Protein AF-A0A373I6N2-F1 (afdb_monomer_lite)

Sequence (210 aa):
MKLIRKVMMLGVVCLSIALVGCQNKTEALTSSVTIKDKASFKPMNETIDYKEDYVYEYLGLKFSLSQNIKEAMNNKSLVMLDSQSALNEELRYAFLSFNKVSRKQQDAVVQNMNEYMKWEKNLERSGTIGMYKKGMSKKEITELTQCTYHKKIGISHDGQYSYYISYQNDTFKRELEQCHIEIIDRLEENDNGFVLKEKKDLENTEVFND

Radius of gyration: 23.92 Å; chains: 1; bounding box: 82×43×68 Å

pLDDT: mean 81.4, std 22.73, range [28.47, 98.62]

Foldseek 3Di:
DDDDDDDDDDDDDDDPPPPPDDDDDFDWDWLPPVFQPDQKDQLLVVFDADDQWDDLQQQQKIKGFFPVLSVCRVVPQKTKIKTWTDLPDDTFKIKIWIFGADPCSRPDMDRHPVRSVVSVVPTHTFKMKIKGFPPDDPVNVCVVRVADDWDWPAAAPVRGITIIIGGNDVVSVVRVVNMDMDRHHHDDQDPRSDRPDHPVRVVPDDDPDD

Structure (mmCIF, N/CA/C/O backbone):
data_AF-A0A373I6N2-F1
#
_entry.id   AF-A0A373I6N2-F1
#
loop_
_atom_site.group_PDB
_atom_site.id
_atom_site.type_symbol
_atom_site.label_atom_id
_atom_site.label_alt_id
_atom_site.label_comp_id
_atom_site.label_asym_id
_atom_site.label_entity_id
_atom_site.label_seq_id
_atom_site.pdbx_PDB_ins_code
_atom_site.Cartn_x
_atom_site.Cartn_y
_atom_site.Cartn_z
_atom_site.occupancy
_atom_site.B_iso_or_equiv
_atom_site.auth_seq_id
_atom_site.auth_comp_id
_atom_site.auth_asym_id
_atom_site.auth_atom_id
_atom_site.pdbx_PDB_model_num
ATOM 1 N N . MET A 1 1 ? 65.719 -23.266 50.078 1.00 38.44 1 MET A N 1
ATOM 2 C CA . MET A 1 1 ? 67.010 -22.544 50.001 1.00 38.44 1 MET A CA 1
ATOM 3 C C . MET A 1 1 ? 67.496 -22.598 48.556 1.00 38.44 1 MET A C 1
ATOM 5 O O . MET A 1 1 ? 67.588 -23.706 48.053 1.00 38.44 1 MET A O 1
ATOM 9 N N . LYS A 1 2 ? 67.809 -21.432 47.951 1.00 32.03 2 LYS A N 1
ATOM 10 C CA . LYS A 1 2 ? 68.382 -21.211 46.593 1.00 32.03 2 LYS A CA 1
ATOM 11 C C . LYS A 1 2 ? 67.421 -21.483 45.412 1.00 32.03 2 LYS A C 1
ATOM 13 O O . LYS A 1 2 ? 66.713 -22.471 45.430 1.00 32.03 2 LYS A O 1
ATOM 18 N N . LEU A 1 3 ? 67.349 -20.684 44.346 1.00 30.56 3 LEU A N 1
ATOM 19 C CA . LEU A 1 3 ? 67.916 -19.371 44.036 1.00 30.56 3 LEU A CA 1
ATOM 20 C C . LEU A 1 3 ? 67.100 -18.773 42.874 1.00 30.56 3 LEU A C 1
ATOM 22 O O . LEU A 1 3 ? 66.723 -19.468 41.936 1.00 30.56 3 LEU A O 1
ATOM 26 N N . ILE A 1 4 ? 66.882 -17.469 42.953 1.00 42.25 4 ILE A N 1
ATOM 27 C CA . ILE A 1 4 ? 66.322 -16.584 41.933 1.00 42.25 4 ILE A CA 1
ATOM 28 C C . ILE A 1 4 ? 67.150 -16.642 40.638 1.00 42.25 4 ILE A C 1
ATOM 30 O O . ILE A 1 4 ? 68.372 -16.509 40.694 1.00 42.25 4 ILE A O 1
ATOM 34 N N . ARG A 1 5 ? 66.488 -16.662 39.474 1.00 34.78 5 ARG A N 1
ATOM 35 C CA . ARG A 1 5 ? 66.970 -15.946 38.281 1.00 34.78 5 ARG A CA 1
ATOM 36 C C . ARG A 1 5 ? 65.817 -15.197 37.620 1.00 34.78 5 ARG A C 1
ATOM 38 O O . ARG A 1 5 ? 64.959 -15.780 36.971 1.00 34.78 5 ARG A O 1
ATOM 45 N N . LYS A 1 6 ? 65.830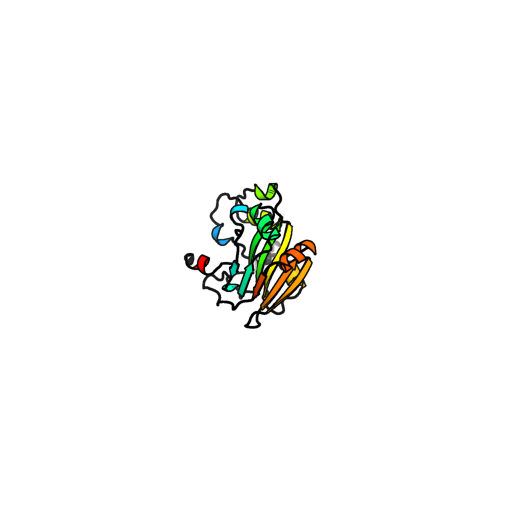 -13.878 37.823 1.00 34.31 6 LYS A N 1
ATOM 46 C CA . LYS A 1 6 ? 65.117 -12.890 37.013 1.00 34.31 6 LYS A CA 1
ATOM 47 C C . LYS A 1 6 ? 65.655 -12.956 35.582 1.00 34.31 6 LYS A C 1
ATOM 49 O O . LYS A 1 6 ? 66.866 -12.859 35.404 1.00 34.31 6 LYS A O 1
ATOM 54 N N . VAL A 1 7 ? 64.770 -12.994 34.593 1.00 37.38 7 VAL A N 1
ATOM 55 C CA . VAL A 1 7 ? 65.000 -12.300 33.323 1.00 37.38 7 VAL A CA 1
ATOM 56 C C . VAL A 1 7 ? 63.753 -11.478 33.043 1.00 37.38 7 VAL A C 1
ATOM 58 O O . VAL A 1 7 ? 62.651 -11.992 32.893 1.00 37.38 7 VAL A O 1
ATOM 61 N N . MET A 1 8 ? 63.966 -10.173 33.082 1.00 34.03 8 MET A N 1
ATOM 62 C CA . MET A 1 8 ? 63.055 -9.118 32.689 1.00 34.03 8 MET A CA 1
ATOM 63 C C . MET A 1 8 ? 63.240 -8.922 31.186 1.00 34.03 8 MET A C 1
ATOM 65 O O . MET A 1 8 ? 64.359 -8.657 30.762 1.00 34.03 8 MET A O 1
ATOM 69 N N . MET A 1 9 ? 62.171 -9.026 30.401 1.00 32.34 9 MET A N 1
ATOM 70 C CA . MET A 1 9 ? 62.067 -8.312 29.131 1.00 32.34 9 MET A CA 1
ATOM 71 C C . MET A 1 9 ? 60.623 -7.857 28.938 1.00 32.34 9 MET A C 1
ATOM 73 O O . MET A 1 9 ? 59.692 -8.659 28.918 1.00 32.34 9 MET A O 1
ATOM 77 N N . LEU A 1 10 ? 60.484 -6.533 28.878 1.00 33.50 10 LEU A N 1
ATOM 78 C CA . LEU A 1 10 ? 59.284 -5.785 28.528 1.00 33.50 10 LEU A CA 1
ATOM 79 C C . LEU A 1 10 ? 58.763 -6.206 27.150 1.00 33.50 10 LEU A C 1
ATOM 81 O O . LEU A 1 10 ? 59.555 -6.415 26.235 1.00 33.50 10 LEU A O 1
ATOM 85 N N . GLY A 1 11 ? 57.441 -6.193 26.969 1.00 28.47 11 GLY A N 1
ATOM 86 C CA . GLY A 1 11 ? 56.867 -6.337 25.634 1.00 28.47 11 GLY A CA 1
ATOM 87 C C . GLY A 1 11 ? 55.346 -6.295 25.564 1.00 28.47 11 GLY A C 1
ATOM 88 O O . GLY A 1 11 ? 54.737 -7.302 25.249 1.00 28.47 11 GLY A O 1
ATOM 89 N N . VAL A 1 12 ? 54.786 -5.104 25.788 1.00 38.47 12 VAL A N 1
ATOM 90 C CA . VAL A 1 12 ? 53.495 -4.614 25.260 1.00 38.47 12 VAL A CA 1
ATOM 91 C C . VAL A 1 12 ? 52.201 -5.207 25.844 1.00 38.47 12 VAL A C 1
ATOM 93 O O . VAL A 1 12 ? 51.788 -6.337 25.610 1.00 38.47 12 VAL A O 1
ATOM 96 N N . VAL A 1 13 ? 51.548 -4.316 26.589 1.00 30.73 13 VAL A N 1
ATOM 97 C CA . VAL A 1 13 ? 50.215 -4.380 27.185 1.00 30.73 13 VAL A CA 1
ATOM 98 C C . VAL A 1 13 ? 49.119 -4.443 26.118 1.00 30.73 13 VAL A C 1
ATOM 100 O O . VAL A 1 13 ? 49.187 -3.769 25.092 1.00 30.73 13 VAL A O 1
ATOM 103 N N . CYS A 1 14 ? 48.100 -5.243 26.432 1.00 35.78 14 CYS A N 1
ATOM 104 C CA . CYS A 1 14 ? 46.810 -5.392 25.774 1.00 35.78 14 CYS A CA 1
ATOM 105 C C . CYS A 1 14 ? 46.225 -4.112 25.163 1.00 35.78 14 CYS A C 1
ATOM 107 O O . CYS A 1 14 ? 46.082 -3.099 25.844 1.00 35.78 14 CYS A O 1
ATOM 109 N N . LEU A 1 15 ? 45.671 -4.254 23.959 1.00 31.39 15 LEU A N 1
ATOM 110 C CA . LEU A 1 15 ? 44.385 -3.642 23.638 1.00 31.39 15 LEU A CA 1
ATOM 111 C C . LEU A 1 15 ? 43.613 -4.571 22.692 1.00 31.39 15 LEU A C 1
ATOM 113 O O . LEU A 1 15 ? 43.538 -4.370 21.483 1.00 31.39 15 LEU A O 1
ATOM 117 N N . SER A 1 16 ? 43.061 -5.644 23.255 1.00 36.41 16 SER A N 1
ATOM 118 C CA . SER A 1 16 ? 41.993 -6.416 22.628 1.00 36.41 16 SER A CA 1
ATOM 119 C C . SER A 1 16 ? 40.743 -5.539 22.588 1.00 36.41 16 SER A C 1
ATOM 121 O O . SER A 1 16 ? 39.913 -5.561 23.493 1.00 36.41 16 SER A O 1
ATOM 123 N N . ILE A 1 17 ? 40.613 -4.735 21.534 1.00 41.69 17 ILE A N 1
ATOM 124 C CA . ILE A 1 17 ? 39.322 -4.167 21.167 1.00 41.69 17 ILE A CA 1
ATOM 125 C C . ILE A 1 17 ? 38.604 -5.274 20.402 1.00 41.69 17 ILE A C 1
ATOM 127 O O . ILE A 1 17 ? 38.800 -5.459 19.202 1.00 41.69 17 ILE A O 1
ATOM 131 N N . ALA A 1 18 ? 37.815 -6.061 21.131 1.00 36.25 18 ALA A N 1
ATOM 132 C CA . ALA A 1 18 ? 36.740 -6.817 20.520 1.00 36.25 18 ALA A CA 1
ATOM 133 C C . ALA A 1 18 ? 35.884 -5.805 19.749 1.00 36.25 18 ALA A C 1
ATOM 135 O O . ALA A 1 18 ? 35.317 -4.886 20.342 1.00 36.25 18 ALA A O 1
ATOM 136 N N . LEU A 1 19 ? 35.866 -5.925 18.421 1.00 35.31 19 LEU A N 1
ATOM 137 C CA . LEU A 1 19 ? 34.943 -5.181 17.580 1.00 35.31 19 LEU A CA 1
ATOM 138 C C . LEU A 1 19 ? 33.532 -5.549 18.033 1.00 35.31 19 LEU A C 1
ATOM 140 O O . LEU A 1 19 ? 33.053 -6.659 17.810 1.00 35.31 19 LEU A O 1
ATOM 144 N N . VAL A 1 20 ? 32.910 -4.601 18.726 1.00 39.22 20 VAL A N 1
ATOM 145 C CA . VAL A 1 20 ? 31.498 -4.601 19.074 1.00 39.22 20 VAL A CA 1
ATOM 146 C C . VAL A 1 20 ? 30.721 -4.649 17.762 1.00 39.22 20 VAL A C 1
ATOM 148 O O . VAL A 1 20 ? 30.615 -3.655 17.046 1.00 39.22 20 VAL A O 1
ATOM 151 N N . GLY A 1 21 ? 30.213 -5.833 17.430 1.00 35.72 21 GLY A N 1
ATOM 152 C CA . GLY A 1 21 ? 29.168 -5.999 16.434 1.00 35.72 21 GLY A CA 1
ATOM 153 C C . GLY A 1 21 ? 27.883 -5.366 16.960 1.00 35.72 21 GLY A C 1
ATOM 154 O O . GLY A 1 21 ? 27.162 -5.973 17.744 1.00 35.72 21 GLY A O 1
ATOM 155 N N . CYS A 1 22 ? 27.616 -4.136 16.534 1.00 29.77 22 CYS A N 1
ATOM 156 C CA . CYS A 1 22 ? 26.309 -3.484 16.590 1.00 29.77 22 CYS A CA 1
ATOM 157 C C . CYS A 1 22 ? 25.843 -3.285 15.139 1.00 29.77 22 CYS A C 1
ATOM 159 O O . CYS A 1 22 ? 26.649 -2.900 14.299 1.00 29.77 22 CYS A O 1
ATOM 161 N N . GLN A 1 23 ? 24.587 -3.454 14.739 1.00 32.41 23 GLN A N 1
ATOM 162 C CA . GLN A 1 23 ? 23.341 -3.790 15.420 1.00 32.41 23 GLN A CA 1
ATOM 163 C C . GLN A 1 23 ? 22.330 -4.126 14.309 1.00 32.41 23 GLN A C 1
ATOM 165 O O . GLN A 1 23 ? 22.370 -3.523 13.233 1.00 32.41 23 GLN A O 1
ATOM 170 N N . ASN A 1 24 ? 21.431 -5.065 14.600 1.00 39.22 24 ASN A N 1
ATOM 171 C CA . ASN A 1 24 ? 20.296 -5.468 13.774 1.00 39.22 24 ASN A CA 1
ATOM 172 C C . ASN A 1 24 ? 19.506 -4.250 13.275 1.00 39.22 24 ASN A C 1
ATOM 174 O O . ASN A 1 24 ? 18.960 -3.484 14.070 1.00 39.22 24 ASN A O 1
ATOM 178 N N . LYS A 1 25 ? 19.423 -4.088 11.954 1.00 31.78 25 LYS A N 1
ATOM 179 C CA . LYS A 1 25 ? 18.372 -3.284 11.334 1.00 31.78 25 LYS A CA 1
ATOM 180 C C . LYS A 1 25 ? 17.181 -4.204 11.138 1.00 31.78 25 LYS A C 1
ATOM 182 O O . LYS A 1 25 ? 17.345 -5.298 10.617 1.00 31.78 25 LYS A O 1
ATOM 187 N N . THR A 1 26 ? 16.015 -3.762 11.585 1.00 37.19 26 THR A N 1
ATOM 188 C CA . THR A 1 26 ? 14.726 -4.403 11.331 1.00 37.19 26 THR A CA 1
ATOM 189 C C . THR A 1 26 ? 14.549 -4.548 9.820 1.00 37.19 26 THR A C 1
ATOM 191 O O . THR A 1 26 ? 14.261 -3.570 9.130 1.00 37.19 26 THR A O 1
ATOM 194 N N . GLU A 1 27 ? 14.809 -5.741 9.293 1.00 38.50 27 GLU A N 1
ATOM 195 C CA . GLU A 1 27 ? 14.548 -6.066 7.897 1.00 38.50 27 GLU A CA 1
ATOM 196 C C . GLU A 1 27 ? 13.040 -6.275 7.764 1.00 38.50 27 GLU A C 1
ATOM 198 O O . GLU A 1 27 ? 12.469 -7.204 8.333 1.00 38.50 27 GLU A O 1
ATOM 203 N N . ALA A 1 28 ? 12.375 -5.348 7.075 1.00 38.81 28 ALA A N 1
ATOM 204 C CA . ALA A 1 28 ? 11.019 -5.577 6.608 1.00 38.81 28 ALA A CA 1
ATOM 205 C C . ALA A 1 28 ? 11.063 -6.767 5.643 1.00 38.81 28 ALA A C 1
ATOM 207 O O . ALA A 1 28 ? 11.809 -6.723 4.661 1.00 38.81 28 ALA A O 1
ATOM 208 N N . LEU A 1 29 ? 10.285 -7.817 5.909 1.00 44.25 29 LEU A N 1
ATOM 209 C CA . LEU A 1 29 ? 10.103 -8.878 4.927 1.00 44.25 29 LEU A CA 1
ATOM 210 C C . LEU A 1 29 ? 9.152 -8.346 3.855 1.00 44.25 29 LEU A C 1
ATOM 212 O O . LEU A 1 29 ? 7.946 -8.229 4.062 1.00 44.25 29 LEU A O 1
ATOM 216 N N . THR A 1 30 ? 9.719 -7.971 2.715 1.00 50.91 30 THR A N 1
ATOM 217 C CA . THR A 1 30 ? 8.988 -7.883 1.444 1.00 50.91 30 THR A CA 1
ATOM 218 C C . THR A 1 30 ? 8.816 -9.307 0.891 1.00 50.91 30 THR A C 1
ATOM 220 O O . THR A 1 30 ? 9.287 -10.249 1.536 1.00 50.91 30 THR A O 1
ATOM 223 N N . SER A 1 31 ? 8.196 -9.501 -0.279 1.00 48.44 31 SER A N 1
ATOM 224 C CA . SER A 1 31 ? 7.995 -10.764 -1.052 1.00 48.44 31 SER A CA 1
ATOM 225 C C . SER A 1 31 ? 9.212 -11.731 -1.233 1.00 48.44 31 SER A C 1
ATOM 227 O O . SER A 1 31 ? 9.191 -12.692 -2.000 1.00 48.44 31 SER A O 1
ATOM 229 N N . SER A 1 32 ? 10.294 -11.480 -0.510 1.00 49.34 32 SER A N 1
ATOM 230 C CA . SER A 1 32 ? 11.641 -12.035 -0.492 1.00 49.34 32 SER A CA 1
ATOM 231 C C . SER A 1 32 ? 11.807 -13.524 -0.165 1.00 49.34 32 SER A C 1
ATOM 233 O O . SER A 1 32 ? 12.887 -14.048 -0.431 1.00 49.34 32 SER A O 1
ATOM 235 N N . VAL A 1 33 ? 10.798 -14.247 0.334 1.00 49.78 33 VAL A N 1
ATOM 236 C CA . VAL A 1 33 ? 10.940 -15.704 0.560 1.00 49.78 33 VAL A CA 1
ATOM 237 C C . VAL A 1 33 ? 10.973 -16.481 -0.763 1.00 49.78 33 VAL A C 1
ATOM 239 O O . VAL A 1 33 ? 11.783 -17.388 -0.907 1.00 49.78 33 VAL A O 1
ATOM 242 N N . THR A 1 34 ? 10.211 -16.066 -1.778 1.00 51.72 34 THR A N 1
ATOM 243 C CA . THR A 1 34 ? 10.126 -16.779 -3.072 1.00 51.72 34 THR A CA 1
ATOM 244 C C . THR A 1 34 ? 11.268 -16.439 -4.044 1.00 51.72 34 THR A C 1
ATOM 246 O O . THR A 1 34 ? 11.421 -17.069 -5.088 1.00 51.72 34 THR A O 1
ATOM 249 N N . ILE A 1 35 ? 12.059 -15.405 -3.745 1.00 57.44 35 ILE A N 1
ATOM 250 C CA . ILE A 1 35 ? 13.039 -14.834 -4.683 1.00 57.44 35 ILE A CA 1
ATOM 251 C C . ILE A 1 35 ? 14.470 -15.339 -4.407 1.00 57.44 35 ILE A C 1
ATOM 253 O O . ILE A 1 35 ? 15.342 -15.209 -5.268 1.00 57.44 35 ILE A O 1
ATOM 257 N N . LYS A 1 36 ? 14.723 -15.957 -3.242 1.00 55.97 36 LYS A N 1
ATOM 258 C CA . LYS A 1 36 ? 16.073 -16.348 -2.782 1.00 55.97 36 LYS A CA 1
ATOM 259 C C . LYS A 1 36 ? 16.866 -17.223 -3.770 1.00 55.97 36 LYS A C 1
ATOM 261 O O . LYS A 1 36 ? 18.087 -17.104 -3.784 1.00 55.97 36 LYS A O 1
ATOM 266 N N . ASP A 1 37 ? 16.199 -17.973 -4.651 1.00 58.38 37 ASP A N 1
ATOM 267 C CA . ASP A 1 37 ? 16.846 -18.899 -5.598 1.00 58.38 37 ASP A CA 1
ATOM 268 C C . ASP A 1 37 ? 16.887 -18.413 -7.066 1.00 58.38 37 ASP A C 1
ATOM 270 O O . ASP A 1 37 ? 17.283 -19.157 -7.968 1.00 58.38 37 ASP A O 1
ATOM 274 N N . LYS A 1 38 ? 16.491 -17.164 -7.359 1.00 65.62 38 LYS A N 1
ATOM 275 C CA . LYS A 1 38 ? 16.495 -16.627 -8.736 1.00 65.62 38 LYS A CA 1
ATOM 276 C C . LYS A 1 38 ? 17.869 -16.045 -9.109 1.00 65.62 38 LYS A C 1
ATOM 278 O O . LYS A 1 38 ? 18.270 -15.016 -8.576 1.00 65.62 38 LYS A O 1
ATOM 283 N N . ALA A 1 39 ? 18.555 -16.652 -10.087 1.00 73.25 39 ALA A N 1
ATOM 284 C CA . ALA A 1 39 ? 19.870 -16.202 -10.578 1.00 73.25 39 ALA A CA 1
ATOM 285 C C . ALA A 1 39 ? 19.850 -14.802 -11.230 1.00 73.25 39 ALA A C 1
ATOM 287 O O . ALA A 1 39 ? 20.776 -14.018 -11.060 1.00 73.25 39 ALA A O 1
ATOM 288 N N . SER A 1 40 ? 18.794 -14.483 -11.983 1.00 88.19 40 SER A N 1
ATOM 289 C CA . SER A 1 40 ? 18.467 -13.119 -12.408 1.00 88.19 40 SER A CA 1
ATOM 290 C C . SER A 1 40 ? 16.980 -13.032 -12.741 1.00 88.19 40 SER A C 1
ATOM 292 O O . SER A 1 40 ? 16.400 -14.000 -13.238 1.00 88.19 40 SER A O 1
ATOM 294 N N . PHE A 1 41 ? 16.340 -11.904 -12.447 1.00 91.00 41 PHE A N 1
ATOM 295 C CA . PHE A 1 41 ? 14.901 -11.737 -12.660 1.00 91.00 41 PHE A CA 1
ATOM 296 C C . PHE A 1 41 ? 14.518 -10.269 -12.855 1.00 91.00 41 PHE A C 1
ATOM 298 O O . PHE A 1 41 ? 15.298 -9.356 -12.586 1.00 91.00 41 PHE A O 1
ATOM 305 N N . LYS A 1 42 ? 13.299 -10.038 -13.351 1.00 94.44 42 LYS A N 1
ATOM 306 C CA . LYS A 1 42 ? 12.723 -8.697 -13.489 1.00 94.44 42 LYS A CA 1
ATOM 307 C C . LYS A 1 42 ? 11.926 -8.362 -12.228 1.00 94.44 42 LYS A C 1
ATOM 309 O O . LYS A 1 42 ? 10.933 -9.044 -11.994 1.00 94.44 42 LYS A O 1
ATOM 314 N N . PRO A 1 43 ? 12.272 -7.308 -11.463 1.00 94.19 43 PRO A N 1
ATOM 315 C CA . PRO A 1 43 ? 11.506 -6.915 -10.276 1.00 94.19 43 PRO A CA 1
ATOM 316 C C . PRO A 1 43 ? 10.025 -6.658 -10.565 1.00 94.19 43 PRO A C 1
ATOM 318 O O . PRO A 1 43 ? 9.171 -6.988 -9.756 1.00 94.19 43 PRO A O 1
ATOM 321 N N . MET A 1 44 ? 9.715 -6.143 -11.758 1.00 94.44 44 MET A N 1
ATOM 322 C CA . MET A 1 44 ? 8.339 -5.927 -12.217 1.00 94.44 44 MET A CA 1
ATOM 323 C C . MET A 1 44 ? 7.485 -7.197 -12.285 1.00 94.44 44 MET A C 1
ATOM 325 O O . MET A 1 44 ? 6.268 -7.085 -12.327 1.00 94.44 44 MET A O 1
ATOM 329 N N . ASN A 1 45 ? 8.093 -8.384 -12.346 1.00 92.25 45 ASN A N 1
ATOM 330 C CA . ASN A 1 45 ? 7.356 -9.647 -12.319 1.00 92.25 45 ASN A CA 1
ATOM 331 C C . ASN A 1 45 ? 7.034 -10.103 -10.886 1.00 92.25 45 ASN A C 1
ATOM 333 O O . ASN A 1 45 ? 6.289 -11.058 -10.717 1.00 92.25 45 ASN A O 1
ATOM 337 N N . GLU A 1 46 ? 7.605 -9.446 -9.874 1.00 90.31 46 GLU A N 1
ATOM 338 C CA . GLU A 1 46 ? 7.385 -9.743 -8.454 1.00 90.31 46 GLU A CA 1
ATOM 339 C C . GLU A 1 46 ? 6.444 -8.719 -7.793 1.00 90.31 46 GLU A C 1
ATOM 341 O O . GLU A 1 46 ? 6.217 -8.768 -6.589 1.00 90.31 46 GLU A O 1
ATOM 346 N N . THR A 1 47 ? 5.916 -7.755 -8.557 1.00 93.69 47 THR A N 1
ATOM 347 C CA . THR A 1 47 ? 4.951 -6.772 -8.047 1.00 93.69 47 THR A CA 1
ATOM 348 C C . THR A 1 47 ? 3.569 -7.395 -7.921 1.00 93.69 47 THR A C 1
ATOM 350 O O . THR A 1 47 ? 3.221 -8.275 -8.705 1.00 93.69 47 THR A O 1
ATOM 353 N N . ILE A 1 48 ? 2.744 -6.891 -7.006 1.00 92.81 48 ILE A N 1
ATOM 354 C CA . ILE A 1 48 ? 1.376 -7.385 -6.852 1.00 92.81 48 ILE A CA 1
ATOM 355 C C . ILE A 1 48 ? 0.546 -6.983 -8.070 1.00 92.81 48 ILE A C 1
ATOM 357 O O . ILE A 1 48 ? 0.438 -5.797 -8.403 1.00 92.81 48 ILE A O 1
ATOM 361 N N . ASP A 1 49 ? -0.070 -7.981 -8.696 1.00 89.94 49 ASP A N 1
ATOM 362 C CA . ASP A 1 49 ? -0.945 -7.781 -9.839 1.00 89.94 49 ASP A CA 1
ATOM 363 C C . ASP A 1 49 ? -2.195 -6.973 -9.476 1.00 89.94 49 ASP A C 1
ATOM 365 O O . ASP A 1 49 ? -2.722 -6.994 -8.354 1.00 89.94 49 ASP A O 1
ATOM 369 N N . TYR A 1 50 ? -2.694 -6.257 -10.476 1.00 87.19 50 TYR A N 1
ATOM 370 C CA . TYR A 1 50 ? -3.988 -5.605 -10.395 1.00 87.19 50 TYR A CA 1
ATOM 371 C C . TYR A 1 50 ? -5.115 -6.647 -10.251 1.00 87.19 50 TYR A C 1
ATOM 373 O O . TYR A 1 50 ? -5.170 -7.631 -10.989 1.00 87.19 50 TYR A O 1
ATOM 381 N N . LYS A 1 51 ? -6.031 -6.398 -9.311 1.00 89.19 51 LYS A N 1
ATOM 382 C CA . LYS A 1 51 ? -7.282 -7.135 -9.098 1.00 89.19 51 LYS A CA 1
ATOM 383 C C . LYS A 1 51 ? -8.427 -6.135 -8.935 1.00 89.19 51 LYS A C 1
ATOM 385 O O . LYS A 1 51 ? -8.206 -4.995 -8.520 1.00 89.19 51 LYS A O 1
ATOM 390 N N . GLU A 1 52 ? -9.652 -6.558 -9.244 1.00 90.94 52 GLU A N 1
ATOM 391 C CA . GLU A 1 52 ? -10.827 -5.708 -9.009 1.00 90.94 52 GLU A CA 1
ATOM 392 C C . GLU A 1 52 ? -11.021 -5.412 -7.525 1.00 90.94 52 GLU A C 1
ATOM 394 O O . GLU A 1 52 ? -11.174 -4.250 -7.138 1.00 90.94 52 GLU A O 1
ATOM 399 N N . ASP A 1 53 ? -10.918 -6.472 -6.728 1.00 94.50 53 ASP A N 1
ATOM 400 C CA . ASP A 1 53 ? -11.009 -6.463 -5.281 1.00 94.50 53 ASP A CA 1
ATOM 401 C C . ASP A 1 53 ? -9.814 -7.204 -4.688 1.00 94.50 53 ASP A C 1
ATOM 403 O O . ASP A 1 53 ? -9.361 -8.226 -5.211 1.00 94.50 53 ASP A O 1
ATOM 407 N N . TYR A 1 54 ? -9.350 -6.698 -3.555 1.00 95.12 54 TYR A N 1
ATOM 408 C CA . TYR A 1 54 ? -8.348 -7.324 -2.714 1.00 95.12 54 TYR A CA 1
ATOM 409 C C . TYR A 1 54 ? -8.979 -7.693 -1.382 1.00 95.12 54 TYR A C 1
ATOM 411 O O . TYR A 1 54 ? -9.658 -6.867 -0.765 1.00 95.12 54 TYR A O 1
ATOM 419 N N . VAL A 1 55 ? -8.725 -8.915 -0.923 1.00 95.12 55 VAL A N 1
ATOM 420 C CA . VAL A 1 55 ? -9.192 -9.403 0.375 1.00 95.12 55 VAL A CA 1
ATOM 421 C C . VAL A 1 55 ? -7.997 -9.970 1.128 1.00 95.12 55 VAL A C 1
ATOM 423 O O . VAL A 1 55 ? -7.510 -11.042 0.805 1.00 95.12 55 VAL A O 1
ATOM 426 N N . TYR A 1 56 ? -7.515 -9.231 2.121 1.00 93.69 56 TYR A N 1
ATOM 427 C CA . TYR A 1 56 ? -6.426 -9.653 2.994 1.00 93.69 56 TYR A CA 1
ATOM 428 C C . TYR A 1 56 ? -6.999 -9.932 4.379 1.00 93.69 56 TYR A C 1
ATOM 430 O O . TYR A 1 56 ? -6.990 -9.070 5.261 1.00 93.69 56 TYR A O 1
ATOM 438 N N . GLU A 1 57 ? -7.535 -11.134 4.572 1.00 92.50 57 GLU A N 1
ATOM 439 C CA . GLU A 1 57 ? -8.226 -11.513 5.805 1.00 92.50 57 GLU A CA 1
ATOM 440 C C . GLU A 1 57 ? -7.287 -11.500 7.016 1.00 92.50 57 GLU A C 1
ATOM 442 O O . GLU A 1 57 ? -7.667 -11.055 8.093 1.00 92.50 57 GLU A O 1
ATOM 447 N N . TYR A 1 58 ? -6.029 -11.900 6.834 1.00 90.94 58 TYR A N 1
ATOM 448 C CA . TYR A 1 58 ? -5.000 -11.829 7.877 1.00 90.94 58 TYR A CA 1
ATOM 449 C C . TYR A 1 58 ? -4.535 -10.397 8.176 1.00 90.94 58 TYR A C 1
ATOM 451 O O . TYR A 1 58 ? -4.010 -10.136 9.252 1.00 90.94 58 TYR A O 1
ATOM 459 N N . LEU A 1 59 ? -4.743 -9.448 7.257 1.00 92.81 59 LEU A N 1
ATOM 460 C CA . LEU A 1 59 ? -4.520 -8.018 7.499 1.00 92.81 59 LEU A CA 1
ATOM 461 C C . LEU A 1 59 ? -5.753 -7.338 8.107 1.00 92.81 59 LEU A C 1
ATOM 463 O O . LEU A 1 59 ? -5.623 -6.275 8.703 1.00 92.81 59 LEU A O 1
ATOM 467 N N . GLY A 1 60 ? -6.943 -7.917 7.934 1.00 94.94 60 GLY A N 1
ATOM 468 C CA . GLY A 1 60 ? -8.210 -7.288 8.301 1.00 94.94 60 GLY A CA 1
ATOM 469 C C . GLY A 1 60 ? -8.628 -6.174 7.335 1.00 94.94 60 GLY A C 1
ATOM 470 O O . GLY A 1 60 ? -9.262 -5.204 7.752 1.00 94.94 60 GLY A O 1
ATOM 471 N N . LEU A 1 61 ? -8.265 -6.277 6.050 1.00 96.25 61 LEU A N 1
ATOM 472 C CA . LEU A 1 61 ? -8.650 -5.305 5.022 1.00 96.25 61 LEU A CA 1
ATOM 473 C C . LEU A 1 61 ? -9.285 -5.965 3.800 1.00 96.25 61 LEU A C 1
ATOM 475 O O . LEU A 1 61 ? -8.766 -6.936 3.252 1.00 96.25 61 LEU A O 1
ATOM 479 N N . LYS A 1 62 ? -10.349 -5.336 3.306 1.00 97.06 62 LYS A N 1
ATOM 480 C CA . LYS A 1 62 ? -10.904 -5.549 1.972 1.00 97.06 62 LYS A CA 1
ATOM 481 C C . LYS A 1 62 ? -10.944 -4.216 1.244 1.00 97.06 62 LYS A C 1
ATOM 483 O O . LYS A 1 62 ? -11.383 -3.221 1.816 1.00 97.06 62 LYS A O 1
ATOM 488 N N . PHE A 1 63 ? -10.492 -4.161 -0.004 1.00 97.06 63 PHE A N 1
ATOM 489 C CA . PHE A 1 63 ? -10.577 -2.913 -0.757 1.00 97.06 63 PHE A CA 1
ATOM 490 C C . PHE A 1 63 ? -10.622 -3.086 -2.273 1.00 97.06 63 PHE A C 1
ATOM 492 O O . PHE A 1 63 ? -10.079 -4.041 -2.821 1.00 97.06 63 PHE A O 1
ATOM 499 N N . SER A 1 64 ? -11.204 -2.091 -2.942 1.00 97.12 64 SER A N 1
ATOM 500 C CA . SER A 1 64 ? -11.122 -1.893 -4.389 1.00 97.12 64 SER A CA 1
ATOM 501 C C . SER A 1 64 ? -10.424 -0.566 -4.688 1.00 97.12 64 SER A C 1
ATOM 503 O O . SER A 1 64 ? -10.687 0.453 -4.042 1.00 97.12 64 SER A O 1
ATOM 505 N N . LEU A 1 65 ? -9.542 -0.556 -5.683 1.00 97.62 65 LEU A N 1
ATOM 506 C CA . LEU A 1 65 ? -8.763 0.634 -6.043 1.00 97.62 65 LEU A CA 1
ATOM 507 C C . LEU A 1 65 ? -9.586 1.649 -6.855 1.00 97.62 65 LEU A C 1
ATOM 509 O O . LEU A 1 65 ? -10.555 1.276 -7.520 1.00 97.62 65 LEU A O 1
ATOM 513 N N . SER A 1 66 ? -9.187 2.927 -6.842 1.00 96.19 66 SER A N 1
ATOM 514 C CA . SER A 1 66 ? -9.743 3.924 -7.769 1.00 96.19 66 SER A CA 1
ATOM 515 C C . SER A 1 66 ? -9.401 3.561 -9.216 1.00 96.19 66 SER A C 1
ATOM 517 O O . SER A 1 66 ? -8.363 2.950 -9.484 1.00 96.19 66 SER A O 1
ATOM 519 N N . GLN A 1 67 ? -10.242 3.972 -10.167 1.00 95.88 67 GLN A N 1
ATOM 520 C CA . GLN A 1 67 ? -10.025 3.684 -11.588 1.00 95.88 67 GLN A CA 1
ATOM 521 C C . GLN A 1 67 ? -8.649 4.167 -12.081 1.00 95.88 67 GLN A C 1
ATOM 523 O O . GLN A 1 67 ? -7.953 3.433 -12.779 1.00 95.88 67 GLN A O 1
ATOM 528 N N . ASN A 1 68 ? -8.201 5.348 -11.647 1.00 96.25 68 ASN A N 1
ATOM 529 C CA . ASN A 1 68 ? -6.899 5.887 -12.048 1.00 96.25 68 ASN A CA 1
ATOM 530 C C . ASN A 1 68 ? -5.732 5.049 -11.505 1.00 96.25 68 ASN A C 1
ATOM 532 O O . ASN A 1 68 ? -4.741 4.851 -12.208 1.00 96.25 68 ASN A O 1
ATOM 536 N N . ILE A 1 69 ? -5.827 4.538 -10.269 1.00 97.25 69 ILE A N 1
ATOM 537 C CA . ILE A 1 69 ? -4.805 3.633 -9.720 1.00 97.25 69 ILE A CA 1
ATOM 538 C C . ILE A 1 69 ? -4.789 2.328 -10.521 1.00 97.25 69 ILE A C 1
ATOM 540 O O . ILE A 1 69 ? -3.710 1.865 -10.892 1.00 97.25 69 ILE A O 1
ATOM 544 N N . LYS A 1 70 ? -5.963 1.763 -10.835 1.00 95.69 70 LYS A N 1
ATOM 545 C CA . LYS A 1 70 ? -6.084 0.541 -11.647 1.00 95.69 70 LYS A CA 1
ATOM 546 C C . LYS A 1 70 ? -5.415 0.714 -13.013 1.00 95.69 70 LYS A C 1
ATOM 548 O O . LYS A 1 70 ? -4.588 -0.104 -13.410 1.00 95.69 70 LYS A O 1
ATOM 553 N N . GLU A 1 71 ? -5.698 1.817 -13.700 1.00 95.56 71 GLU A N 1
ATOM 554 C CA . GLU A 1 71 ? -5.093 2.142 -14.996 1.00 95.56 71 GLU A CA 1
ATOM 555 C C . GLU A 1 71 ? -3.575 2.339 -14.901 1.00 95.56 71 GLU A C 1
ATOM 557 O O . GLU A 1 71 ? -2.834 1.849 -15.758 1.00 95.56 71 GLU A O 1
ATOM 562 N N . ALA A 1 72 ? -3.098 3.003 -13.844 1.00 96.44 72 ALA A N 1
ATOM 563 C CA . ALA A 1 72 ? -1.674 3.210 -13.597 1.00 96.44 72 ALA A CA 1
ATOM 564 C C . ALA A 1 72 ? -0.921 1.908 -13.260 1.00 96.44 72 ALA A C 1
ATOM 566 O O . ALA A 1 72 ? 0.257 1.768 -13.590 1.00 96.44 72 ALA A O 1
ATOM 567 N N . MET A 1 73 ? -1.586 0.939 -12.629 1.00 96.62 73 MET A N 1
ATOM 568 C CA . MET A 1 73 ? -1.026 -0.397 -12.417 1.00 96.62 73 MET A CA 1
ATOM 569 C C . MET A 1 73 ? -1.007 -1.207 -13.711 1.00 96.62 73 MET A C 1
ATOM 571 O O . MET A 1 73 ? 0.025 -1.773 -14.071 1.00 96.62 73 MET A O 1
ATOM 575 N N . ASN A 1 74 ? -2.104 -1.191 -14.472 1.00 94.00 74 ASN A N 1
ATOM 576 C CA . ASN A 1 74 ? -2.201 -1.895 -15.750 1.00 94.00 74 ASN A CA 1
ATOM 577 C C . ASN A 1 74 ? -1.165 -1.396 -16.776 1.00 94.00 74 ASN A C 1
ATOM 579 O O . ASN A 1 74 ? -0.550 -2.186 -17.491 1.00 94.00 74 ASN A O 1
ATOM 583 N N . ASN A 1 75 ? -0.908 -0.085 -16.817 1.00 93.75 75 ASN A N 1
ATOM 584 C CA . ASN A 1 75 ? 0.122 0.503 -17.678 1.00 93.75 75 ASN A CA 1
ATOM 585 C C . ASN A 1 75 ? 1.548 0.439 -17.081 1.00 93.75 75 ASN A C 1
ATOM 587 O O . ASN A 1 75 ? 2.486 0.963 -17.686 1.00 93.75 75 ASN A O 1
ATOM 591 N N . LYS A 1 76 ? 1.715 -0.189 -15.907 1.00 94.12 76 LYS A N 1
ATOM 592 C CA . LYS A 1 76 ? 2.984 -0.378 -15.182 1.00 94.12 76 LYS A CA 1
ATOM 593 C C . LYS A 1 76 ? 3.712 0.915 -14.788 1.00 94.12 76 LYS A C 1
ATOM 595 O O . LYS A 1 76 ? 4.896 0.877 -14.451 1.00 94.12 76 LYS A O 1
ATOM 600 N N . SER A 1 77 ? 3.040 2.069 -14.817 1.00 95.88 77 SER A N 1
ATOM 601 C CA . SER A 1 77 ? 3.596 3.343 -14.327 1.00 95.88 77 SER A CA 1
ATOM 602 C C . SER A 1 77 ? 3.531 3.474 -12.805 1.00 95.88 77 SER A C 1
ATOM 604 O O . SER A 1 77 ? 4.280 4.262 -12.223 1.00 95.88 77 SER A O 1
ATOM 606 N N . LEU A 1 78 ? 2.678 2.676 -12.164 1.00 97.81 78 LEU A N 1
ATOM 607 C CA . LEU A 1 78 ? 2.543 2.524 -10.723 1.00 97.81 78 LEU A CA 1
ATOM 608 C C . LEU A 1 78 ? 2.582 1.030 -10.386 1.00 97.81 78 LEU A C 1
ATOM 610 O O . LEU A 1 78 ? 1.976 0.228 -11.084 1.00 97.81 78 LEU A O 1
ATOM 614 N N . VAL A 1 79 ? 3.274 0.645 -9.319 1.00 97.75 79 VAL A N 1
ATOM 615 C CA . VAL A 1 79 ? 3.298 -0.741 -8.830 1.00 97.75 79 VAL A CA 1
ATOM 616 C C . VAL A 1 79 ? 2.876 -0.808 -7.379 1.00 97.75 79 VAL A C 1
ATOM 618 O O . VAL A 1 79 ? 3.144 0.121 -6.606 1.00 97.75 79 VAL A O 1
ATOM 621 N N . MET A 1 80 ? 2.247 -1.926 -7.021 1.00 97.56 80 MET A N 1
ATOM 622 C CA . MET A 1 80 ? 1.914 -2.247 -5.644 1.00 97.56 80 MET A CA 1
ATOM 623 C C . MET A 1 80 ? 2.900 -3.279 -5.085 1.00 97.56 80 MET A C 1
ATOM 625 O O . MET A 1 80 ? 3.172 -4.289 -5.731 1.00 97.56 80 MET A O 1
ATOM 629 N N . LEU A 1 81 ? 3.452 -3.001 -3.904 1.00 95.94 81 LEU A N 1
ATOM 630 C CA . LEU A 1 81 ? 4.399 -3.870 -3.193 1.00 95.94 81 LEU A CA 1
ATOM 631 C C . LEU A 1 81 ? 3.956 -4.072 -1.744 1.00 95.94 81 LEU A C 1
ATOM 633 O O . LEU A 1 81 ? 3.389 -3.150 -1.148 1.00 95.94 81 LEU A O 1
ATOM 637 N N . ASP A 1 82 ? 4.259 -5.237 -1.181 1.00 93.38 82 ASP A N 1
ATOM 638 C CA . ASP A 1 82 ? 4.002 -5.586 0.213 1.00 93.38 82 ASP A CA 1
ATOM 639 C C . ASP A 1 82 ? 5.185 -5.258 1.136 1.00 93.38 82 ASP A C 1
ATOM 641 O O . ASP A 1 82 ? 6.348 -5.247 0.739 1.00 93.38 82 ASP A O 1
ATOM 645 N N . SER A 1 83 ? 4.884 -4.954 2.396 1.00 92.25 83 SER A N 1
ATOM 646 C CA . SER A 1 83 ? 5.888 -4.808 3.445 1.00 92.25 83 SER A CA 1
ATOM 647 C C . SER A 1 83 ? 5.266 -5.080 4.807 1.00 92.25 83 SER A C 1
ATOM 649 O O . SER A 1 83 ? 4.264 -4.459 5.173 1.00 92.25 83 SER A O 1
ATOM 651 N N . GLN A 1 84 ? 5.870 -5.986 5.570 1.00 91.62 84 GLN A N 1
ATOM 652 C CA . GLN A 1 84 ? 5.445 -6.316 6.929 1.00 91.62 84 GLN A CA 1
ATOM 653 C C . GLN A 1 84 ? 6.633 -6.449 7.887 1.00 91.62 84 GLN A C 1
ATOM 655 O O . GLN A 1 84 ? 7.789 -6.571 7.467 1.00 91.62 84 GLN A O 1
ATOM 660 N N . SER A 1 85 ? 6.346 -6.402 9.190 1.00 87.88 85 SER A N 1
ATOM 661 C CA . SER A 1 85 ? 7.333 -6.731 10.222 1.00 87.88 85 SER A CA 1
ATOM 662 C C . SER A 1 85 ? 7.801 -8.188 10.117 1.00 87.88 85 SER A C 1
ATOM 664 O O . SER A 1 85 ? 7.183 -9.003 9.431 1.00 87.88 85 SER A O 1
ATOM 666 N N . ALA A 1 86 ? 8.907 -8.501 10.795 1.00 77.12 86 ALA A N 1
ATOM 667 C CA . ALA A 1 86 ? 9.496 -9.835 10.791 1.00 77.12 86 ALA A CA 1
ATOM 668 C C . ALA A 1 86 ? 8.484 -10.916 11.219 1.00 77.12 86 ALA A C 1
ATOM 670 O O . ALA A 1 86 ? 7.707 -10.700 12.144 1.00 77.12 86 ALA A O 1
ATOM 671 N N . LEU A 1 87 ? 8.515 -12.069 10.540 1.00 73.38 87 LEU A N 1
ATOM 672 C CA . LEU A 1 87 ? 7.541 -13.162 10.710 1.00 73.38 87 LEU A CA 1
ATOM 673 C C . LEU A 1 87 ? 7.630 -13.869 12.068 1.00 73.38 87 LEU A C 1
ATOM 675 O O . LEU A 1 87 ? 6.671 -14.486 12.506 1.00 73.38 87 LEU A O 1
ATOM 679 N N . ASN A 1 88 ? 8.792 -13.816 12.714 1.00 71.00 88 ASN A N 1
ATOM 680 C CA . ASN A 1 88 ? 9.062 -14.476 13.991 1.00 71.00 88 ASN A CA 1
ATOM 681 C C . ASN A 1 88 ? 8.842 -13.558 15.206 1.00 71.00 88 ASN A C 1
ATOM 683 O O . ASN A 1 88 ? 9.206 -13.917 16.326 1.00 71.00 88 ASN A O 1
ATOM 687 N N . GLU A 1 89 ? 8.288 -12.367 14.987 1.00 76.19 89 GLU A N 1
ATOM 688 C CA . GLU A 1 89 ? 7.937 -11.404 16.023 1.00 76.19 89 GLU A CA 1
ATOM 689 C C . GLU A 1 89 ? 6.431 -11.137 15.990 1.00 76.19 89 GLU A C 1
ATOM 691 O O . GLU A 1 89 ? 5.768 -11.350 14.979 1.00 76.19 89 GLU A O 1
ATOM 696 N N . GLU A 1 90 ? 5.887 -10.621 17.094 1.00 83.81 90 GLU A N 1
ATOM 697 C CA . GLU A 1 90 ? 4.511 -10.122 17.115 1.00 83.81 90 GLU A CA 1
ATOM 698 C C . GLU A 1 90 ? 4.315 -9.088 15.996 1.00 83.81 90 GLU A C 1
ATOM 700 O O . GLU A 1 90 ? 5.085 -8.125 15.902 1.00 83.81 90 GLU A O 1
ATOM 705 N N . LEU A 1 91 ? 3.279 -9.253 15.173 1.00 89.31 91 LEU A N 1
ATOM 706 C CA . LEU A 1 91 ? 3.000 -8.363 14.054 1.00 89.31 91 LEU A CA 1
ATOM 707 C C . LEU A 1 91 ? 2.907 -6.900 14.509 1.00 89.31 91 LEU A C 1
ATOM 709 O O . LEU A 1 91 ? 2.057 -6.491 15.300 1.00 89.31 91 LEU A O 1
ATOM 713 N N . ARG A 1 92 ? 3.804 -6.061 13.987 1.00 93.69 92 ARG A N 1
ATOM 714 C CA . ARG A 1 92 ? 3.861 -4.631 14.329 1.00 93.69 92 ARG A CA 1
ATOM 715 C C . ARG A 1 92 ? 3.247 -3.755 13.260 1.00 93.69 92 ARG A C 1
ATOM 717 O O . ARG A 1 92 ? 2.684 -2.707 13.581 1.00 93.69 92 ARG A O 1
ATOM 724 N N . TYR A 1 93 ? 3.406 -4.137 12.003 1.00 95.56 93 TYR A N 1
ATOM 725 C CA . TYR A 1 93 ? 2.846 -3.428 10.867 1.00 95.56 93 TYR A CA 1
ATOM 726 C C . TYR A 1 93 ? 2.772 -4.350 9.659 1.00 95.56 93 TYR A C 1
ATOM 728 O O . TYR A 1 93 ? 3.573 -5.271 9.509 1.00 95.56 93 TYR A O 1
ATOM 736 N N . ALA A 1 94 ? 1.843 -4.030 8.773 1.00 96.06 94 ALA A N 1
ATOM 737 C CA . ALA A 1 94 ? 1.770 -4.581 7.436 1.00 96.06 94 ALA A CA 1
ATOM 738 C C . ALA A 1 94 ? 1.074 -3.564 6.537 1.00 96.06 94 ALA A C 1
ATOM 740 O O . ALA A 1 94 ? 0.030 -3.010 6.896 1.00 96.06 94 ALA A O 1
ATOM 741 N N . PHE A 1 95 ? 1.662 -3.263 5.386 1.00 97.25 95 PHE A N 1
ATOM 742 C CA . PHE A 1 95 ? 1.089 -2.309 4.451 1.00 97.25 95 PHE A CA 1
ATOM 743 C C . PHE A 1 95 ? 1.385 -2.676 3.005 1.00 97.25 95 PHE A C 1
ATOM 745 O O . PHE A 1 95 ? 2.403 -3.280 2.672 1.00 97.25 95 PHE A O 1
ATOM 752 N N . LEU A 1 96 ? 0.491 -2.217 2.140 1.00 97.69 96 LEU A N 1
ATOM 753 C CA . LEU A 1 96 ? 0.676 -2.186 0.703 1.00 97.69 96 LEU A CA 1
ATOM 754 C C . LEU A 1 96 ? 1.116 -0.790 0.308 1.00 97.69 96 LEU A C 1
ATOM 756 O O . LEU A 1 96 ? 0.589 0.213 0.802 1.00 97.69 96 LEU A O 1
ATOM 760 N N . SER A 1 97 ? 2.095 -0.719 -0.577 1.00 97.88 97 SER A N 1
ATOM 761 C CA . SER A 1 97 ? 2.666 0.532 -1.036 1.00 97.88 97 SER A CA 1
ATOM 762 C C . SER A 1 97 ? 2.480 0.736 -2.520 1.00 97.88 97 SER A C 1
ATOM 764 O O . SER A 1 97 ? 2.687 -0.183 -3.300 1.00 97.88 97 SER A O 1
ATOM 766 N N . PHE A 1 98 ? 2.149 1.964 -2.899 1.00 98.44 98 PHE A N 1
ATOM 767 C CA . PHE A 1 98 ? 1.990 2.387 -4.281 1.00 98.44 98 PHE A CA 1
ATOM 768 C C . PHE A 1 98 ? 3.194 3.225 -4.677 1.00 98.44 98 PHE A C 1
ATOM 770 O O . PHE A 1 98 ? 3.464 4.267 -4.067 1.00 98.44 98 PHE A O 1
ATOM 777 N N . ASN A 1 99 ? 3.924 2.774 -5.688 1.00 98.38 99 ASN A N 1
ATOM 778 C CA . ASN A 1 99 ? 5.209 3.344 -6.060 1.00 98.38 99 ASN A CA 1
ATOM 779 C C . ASN A 1 99 ? 5.233 3.639 -7.557 1.00 98.38 99 ASN A C 1
ATOM 781 O O . ASN A 1 99 ? 4.894 2.767 -8.355 1.00 98.38 99 ASN A O 1
ATOM 785 N N . LYS A 1 100 ? 5.628 4.850 -7.960 1.00 97.88 100 LYS A N 1
ATOM 786 C CA . LYS A 1 100 ? 5.807 5.146 -9.384 1.00 97.88 100 LYS A CA 1
ATOM 787 C C . LYS A 1 100 ? 7.063 4.469 -9.896 1.00 97.88 100 LYS A C 1
ATOM 789 O O . LYS A 1 100 ? 8.075 4.390 -9.194 1.00 97.88 100 LYS A O 1
ATOM 794 N N . VAL A 1 101 ? 6.999 4.055 -11.153 1.00 96.38 101 VAL A N 1
ATOM 795 C CA . VAL A 1 101 ? 8.081 3.342 -11.820 1.00 96.38 101 VAL A CA 1
ATOM 796 C C . VAL A 1 101 ? 8.452 4.066 -13.106 1.00 96.38 101 VAL A C 1
ATOM 798 O O . VAL A 1 101 ? 7.623 4.273 -13.992 1.00 96.38 101 VAL A O 1
ATOM 801 N N . SER A 1 102 ? 9.720 4.452 -13.228 1.00 96.19 102 SER A N 1
ATOM 802 C CA . SER A 1 102 ? 10.266 4.979 -14.483 1.00 96.19 102 SER A CA 1
ATOM 803 C C . SER A 1 102 ? 10.434 3.869 -15.527 1.00 96.19 102 SER A C 1
ATOM 805 O O . SER A 1 102 ? 10.610 2.706 -15.174 1.00 96.19 102 SER A O 1
ATOM 807 N N . ARG A 1 103 ? 10.500 4.215 -16.822 1.00 94.19 103 ARG A N 1
ATOM 808 C CA . ARG A 1 103 ? 10.770 3.224 -17.890 1.00 94.19 103 ARG A CA 1
ATOM 809 C C . ARG A 1 103 ? 12.034 2.396 -17.626 1.00 94.19 103 ARG A C 1
ATOM 811 O O . ARG A 1 103 ? 12.011 1.181 -17.746 1.00 94.19 103 ARG A O 1
ATOM 818 N N . LYS A 1 104 ? 13.112 3.041 -17.160 1.00 95.12 104 LYS A N 1
ATOM 819 C CA . LYS A 1 104 ? 14.357 2.348 -16.789 1.00 95.12 104 LYS A CA 1
ATOM 820 C C . LYS A 1 104 ? 14.136 1.310 -15.682 1.00 95.12 104 LYS A C 1
ATOM 822 O O . LYS A 1 104 ? 14.759 0.256 -15.706 1.00 95.12 104 LYS A O 1
ATOM 827 N N . GLN A 1 105 ? 13.293 1.619 -14.699 1.00 96.62 105 GLN A N 1
ATOM 828 C CA . GLN A 1 105 ? 12.965 0.688 -13.619 1.00 96.62 105 GLN A CA 1
ATOM 829 C C . GLN A 1 105 ? 12.037 -0.436 -14.091 1.00 96.62 105 GLN A C 1
ATOM 831 O O . GLN A 1 105 ? 12.178 -1.546 -13.586 1.00 96.62 105 GLN A O 1
ATOM 836 N N . GLN A 1 106 ? 11.153 -0.183 -15.063 1.00 95.12 106 GLN A N 1
ATOM 837 C CA . GLN A 1 106 ? 10.294 -1.216 -15.653 1.00 95.12 106 GLN A CA 1
ATOM 838 C C . GLN A 1 106 ? 11.107 -2.287 -16.398 1.00 95.12 106 GLN A C 1
ATOM 840 O O . GLN A 1 106 ? 10.816 -3.477 -16.290 1.00 95.12 106 GLN A O 1
ATOM 845 N N . ASP A 1 107 ? 12.158 -1.871 -17.107 1.00 95.38 107 ASP A N 1
ATOM 846 C CA . ASP A 1 107 ? 13.021 -2.763 -17.893 1.00 95.38 107 ASP A CA 1
ATOM 847 C C . ASP A 1 107 ? 14.182 -3.375 -17.087 1.00 95.38 107 ASP A C 1
ATOM 849 O O . ASP A 1 107 ? 15.014 -4.098 -17.640 1.00 95.38 107 ASP A O 1
ATOM 853 N N . ALA A 1 108 ? 14.265 -3.092 -15.783 1.00 96.06 108 ALA A N 1
ATOM 854 C CA . ALA A 1 108 ? 15.360 -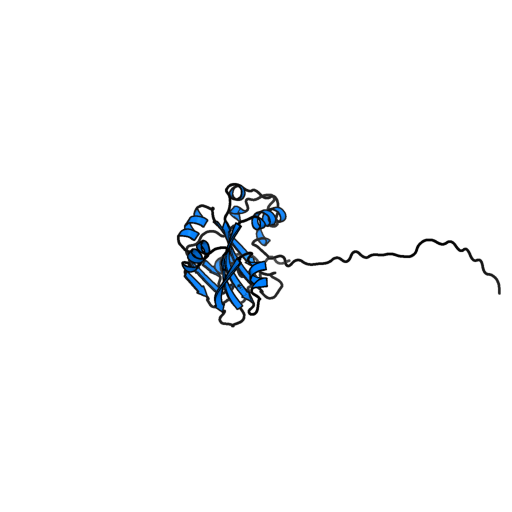3.554 -14.941 1.00 96.06 108 ALA A CA 1
ATOM 855 C C . ALA A 1 108 ? 15.397 -5.088 -14.823 1.00 96.06 108 ALA A C 1
ATOM 857 O O . ALA A 1 108 ? 14.371 -5.753 -14.679 1.00 96.06 108 ALA A O 1
ATOM 858 N N . VAL A 1 109 ? 16.614 -5.635 -14.815 1.00 96.06 109 VAL A N 1
ATOM 859 C CA . VAL A 1 109 ? 16.913 -7.023 -14.449 1.00 96.06 109 VAL A CA 1
ATOM 860 C C . VAL A 1 109 ? 17.903 -6.972 -13.292 1.00 96.06 109 VAL A C 1
ATOM 862 O O . VAL A 1 109 ? 18.923 -6.291 -13.391 1.00 96.06 109 VAL A O 1
ATOM 865 N N . VAL A 1 110 ? 17.591 -7.664 -12.202 1.00 93.38 110 VAL A N 1
ATOM 866 C CA . VAL A 1 110 ? 18.419 -7.731 -10.991 1.00 93.38 110 VAL A CA 1
ATOM 867 C C . VAL A 1 110 ? 18.997 -9.132 -10.834 1.00 93.38 110 VAL A C 1
ATOM 869 O O . VAL A 1 110 ? 18.376 -10.111 -11.248 1.00 93.38 110 VAL A O 1
ATOM 872 N N . GLN A 1 111 ? 20.190 -9.227 -10.253 1.00 91.12 111 GLN A N 1
ATOM 873 C CA . GLN A 1 111 ? 20.930 -10.489 -10.111 1.00 91.12 111 GLN A CA 1
ATOM 874 C C . GLN A 1 111 ? 20.704 -11.186 -8.764 1.00 91.12 111 GLN A C 1
ATOM 876 O O . GLN A 1 111 ? 21.118 -12.321 -8.574 1.00 91.12 111 GLN A O 1
ATOM 881 N N . ASN A 1 112 ? 20.137 -10.488 -7.778 1.00 87.25 112 ASN A N 1
ATOM 882 C CA . ASN A 1 112 ? 19.957 -11.002 -6.421 1.00 87.25 112 ASN A CA 1
ATOM 883 C C . ASN A 1 112 ? 19.024 -10.097 -5.603 1.00 87.25 112 ASN A C 1
ATOM 885 O O . ASN A 1 112 ? 18.644 -9.000 -6.025 1.00 87.25 112 ASN A O 1
ATOM 889 N N . MET A 1 113 ? 18.726 -10.533 -4.378 1.00 85.50 113 MET A N 1
ATOM 890 C CA . MET A 1 113 ? 17.906 -9.785 -3.424 1.00 85.50 113 MET A CA 1
ATOM 891 C C . MET A 1 113 ? 18.466 -8.412 -3.049 1.00 85.50 113 MET A C 1
ATOM 893 O O . MET A 1 113 ? 17.696 -7.474 -2.866 1.00 85.50 113 MET A O 1
ATOM 897 N N . ASN A 1 114 ? 19.788 -8.244 -2.972 1.00 89.00 114 ASN A N 1
ATOM 898 C CA . ASN A 1 114 ? 20.374 -6.945 -2.632 1.00 89.00 114 ASN A CA 1
ATOM 899 C C . ASN A 1 114 ? 20.127 -5.909 -3.732 1.00 89.00 114 ASN A C 1
ATOM 901 O O . ASN A 1 114 ? 19.892 -4.735 -3.447 1.00 89.00 114 ASN A O 1
ATOM 905 N N . GLU A 1 115 ? 20.179 -6.324 -4.995 1.00 92.94 115 GLU A N 1
ATOM 906 C CA . GLU A 1 115 ? 19.835 -5.472 -6.130 1.00 92.94 115 GLU A CA 1
ATOM 907 C C . GLU A 1 115 ? 18.334 -5.209 -6.227 1.00 92.94 115 GLU A C 1
ATOM 909 O O . GLU A 1 115 ? 17.948 -4.074 -6.503 1.00 92.94 115 GLU A O 1
ATOM 914 N N . TYR A 1 116 ? 17.495 -6.201 -5.922 1.00 91.69 116 TYR A N 1
ATOM 915 C CA . TYR A 1 116 ? 16.050 -6.008 -5.797 1.00 91.69 116 TYR A CA 1
ATOM 916 C C . TYR A 1 116 ? 15.702 -4.966 -4.727 1.00 91.69 116 TYR A C 1
ATOM 918 O O . TYR A 1 116 ? 15.019 -3.990 -5.024 1.00 91.69 116 TYR A O 1
ATOM 926 N N . MET A 1 117 ? 16.256 -5.086 -3.516 1.00 90.56 117 MET A N 1
ATOM 927 C CA . MET A 1 117 ? 16.040 -4.111 -2.439 1.00 90.56 117 MET A CA 1
ATOM 928 C C . MET A 1 117 ? 16.513 -2.704 -2.830 1.00 90.56 117 MET A C 1
ATOM 930 O O . MET A 1 117 ? 15.892 -1.704 -2.471 1.00 90.56 117 MET A O 1
ATOM 934 N N . LYS A 1 118 ? 17.611 -2.595 -3.593 1.00 94.12 118 LYS A N 1
ATOM 935 C CA . LYS A 1 118 ? 18.058 -1.308 -4.153 1.00 94.12 118 LYS A CA 1
ATOM 936 C C . LYS A 1 118 ? 17.083 -0.774 -5.200 1.00 94.12 118 LYS A C 1
ATOM 938 O O . LYS A 1 118 ? 16.877 0.436 -5.245 1.00 94.12 118 LYS A O 1
ATOM 943 N N . TRP A 1 119 ? 16.528 -1.628 -6.056 1.00 95.56 119 TRP A N 1
ATOM 944 C CA . TRP A 1 119 ? 15.512 -1.234 -7.031 1.00 95.56 119 TRP A CA 1
ATOM 945 C C . TRP A 1 119 ? 14.269 -0.695 -6.318 1.00 95.56 119 TRP A C 1
ATOM 947 O O . TRP A 1 119 ? 13.876 0.438 -6.590 1.00 95.56 119 TRP A O 1
ATOM 957 N N . GLU A 1 120 ? 13.751 -1.439 -5.339 1.00 94.12 120 GLU A N 1
ATOM 958 C CA . GLU A 1 120 ? 12.582 -1.076 -4.534 1.00 94.12 120 GLU A CA 1
ATOM 959 C C . GLU A 1 120 ? 12.788 0.255 -3.798 1.00 94.12 120 GLU A C 1
ATOM 961 O O . GLU A 1 120 ? 11.968 1.166 -3.905 1.00 94.12 120 GLU A O 1
ATOM 966 N N . LYS A 1 121 ? 13.927 0.419 -3.113 1.00 92.50 121 LYS A N 1
ATOM 967 C CA . LYS A 1 121 ? 14.255 1.642 -2.364 1.00 92.50 121 LYS A CA 1
ATOM 968 C C . LYS A 1 121 ? 14.338 2.897 -3.242 1.00 92.50 121 LYS A C 1
ATOM 970 O O . LYS A 1 121 ? 14.189 4.005 -2.735 1.00 92.50 121 LYS A O 1
ATOM 975 N N . ASN A 1 122 ? 14.618 2.742 -4.535 1.00 95.50 122 ASN A N 1
ATOM 976 C CA . ASN A 1 122 ? 14.714 3.856 -5.479 1.00 95.50 122 ASN A CA 1
ATOM 977 C C . ASN A 1 122 ? 13.385 4.168 -6.185 1.00 95.50 122 ASN A C 1
ATOM 979 O O . ASN A 1 122 ? 13.356 5.041 -7.057 1.00 95.50 122 ASN A O 1
ATOM 983 N N . LEU A 1 123 ? 12.300 3.457 -5.872 1.00 96.75 123 LEU A N 1
ATOM 984 C CA . LEU A 1 123 ? 10.982 3.800 -6.390 1.00 96.75 123 LEU A CA 1
ATOM 985 C C . LEU A 1 123 ? 10.435 5.056 -5.700 1.00 96.75 123 LEU A C 1
ATOM 987 O O . LEU A 1 123 ? 10.675 5.303 -4.519 1.00 96.75 123 LEU A O 1
ATOM 991 N N . GLU A 1 124 ? 9.656 5.850 -6.432 1.00 96.62 124 GLU A N 1
ATOM 992 C CA . GLU A 1 124 ? 9.011 7.038 -5.867 1.00 96.62 124 GLU A CA 1
ATOM 993 C C . GLU A 1 124 ? 7.707 6.636 -5.161 1.00 96.62 124 GLU A C 1
ATOM 995 O O . GLU A 1 124 ? 6.697 6.331 -5.806 1.00 96.62 124 GLU A O 1
ATOM 1000 N N . ARG A 1 125 ? 7.709 6.653 -3.824 1.00 97.56 125 ARG A N 1
ATOM 1001 C CA . ARG A 1 125 ? 6.529 6.358 -3.001 1.00 97.56 125 ARG A CA 1
ATOM 1002 C C . ARG A 1 125 ? 5.422 7.393 -3.230 1.00 97.56 125 ARG A C 1
ATOM 1004 O O . ARG A 1 125 ? 5.606 8.582 -2.986 1.00 97.56 125 ARG A O 1
ATOM 1011 N N . SER A 1 126 ? 4.245 6.929 -3.649 1.00 98.25 126 SER A N 1
ATOM 1012 C CA . SER A 1 126 ? 3.043 7.763 -3.803 1.00 98.25 126 SER A CA 1
ATOM 1013 C C . SER A 1 126 ? 2.124 7.687 -2.585 1.00 98.25 126 SER A C 1
ATOM 1015 O O . SER A 1 126 ? 1.600 8.712 -2.141 1.00 98.25 126 SER A O 1
ATOM 1017 N N . GLY A 1 127 ? 1.971 6.493 -2.008 1.00 98.44 127 GLY A N 1
ATOM 1018 C CA . GLY A 1 127 ? 1.180 6.284 -0.801 1.00 98.44 127 GLY A CA 1
ATOM 1019 C C . GLY A 1 127 ? 1.196 4.846 -0.296 1.00 98.44 127 GLY A C 1
ATOM 1020 O O . GLY A 1 127 ? 1.842 3.979 -0.886 1.00 98.44 127 GLY A O 1
ATOM 1021 N N . THR A 1 128 ? 0.485 4.600 0.801 1.00 98.62 128 THR A N 1
ATOM 1022 C CA . THR A 1 128 ? 0.284 3.274 1.393 1.00 98.62 128 THR A CA 1
ATOM 1023 C C . THR A 1 128 ? -1.141 3.102 1.912 1.00 98.62 128 THR A C 1
ATOM 1025 O O . THR A 1 128 ? -1.795 4.079 2.284 1.00 98.62 128 THR A O 1
ATOM 1028 N N . ILE A 1 129 ? -1.598 1.853 1.976 1.00 98.38 129 ILE A N 1
ATOM 1029 C CA . ILE A 1 129 ? -2.763 1.417 2.754 1.00 98.38 129 ILE A CA 1
ATOM 1030 C C . ILE A 1 129 ? -2.249 0.341 3.709 1.00 98.38 129 ILE A C 1
ATOM 1032 O O . ILE A 1 129 ? -1.615 -0.614 3.260 1.00 98.38 129 ILE A O 1
ATOM 1036 N N . GLY A 1 130 ? -2.470 0.483 5.015 1.00 97.50 130 GLY A N 1
ATOM 1037 C CA . GLY A 1 130 ? -1.956 -0.523 5.940 1.00 97.50 130 GLY A CA 1
ATOM 1038 C C . GLY A 1 130 ? -2.399 -0.415 7.386 1.00 97.50 130 GLY A C 1
ATOM 1039 O O . GLY A 1 130 ? -3.090 0.522 7.795 1.00 97.50 130 GLY A O 1
ATOM 1040 N N . MET A 1 131 ? -1.948 -1.408 8.141 1.00 97.38 131 MET A N 1
ATOM 1041 C CA . MET A 1 131 ? -2.224 -1.663 9.544 1.00 97.38 131 MET A CA 1
ATOM 1042 C C . MET A 1 131 ? -0.951 -1.478 10.373 1.00 97.38 131 MET A C 1
ATOM 1044 O O . MET A 1 131 ? 0.136 -1.883 9.963 1.00 97.38 131 MET A O 1
ATOM 1048 N N . TYR A 1 132 ? -1.092 -0.892 11.559 1.00 97.56 132 TYR A N 1
ATOM 1049 C CA . TYR A 1 132 ? 0.012 -0.623 12.479 1.00 97.56 132 TYR A CA 1
ATOM 1050 C C . TYR A 1 132 ? -0.439 -0.899 13.906 1.00 97.56 132 TYR A C 1
ATOM 1052 O O . TYR A 1 132 ? -1.570 -0.560 14.276 1.00 97.56 132 TYR A O 1
ATOM 1060 N N . LYS A 1 133 ? 0.443 -1.475 14.724 1.00 96.50 133 LYS A N 1
ATOM 1061 C CA . LYS A 1 133 ? 0.185 -1.717 16.144 1.00 96.50 133 LYS A CA 1
ATOM 1062 C C . LYS A 1 133 ? -0.262 -0.419 16.812 1.00 96.50 133 LYS A C 1
ATOM 1064 O O . LYS A 1 133 ? 0.325 0.651 16.610 1.00 96.50 133 LYS A O 1
ATOM 1069 N N . LYS A 1 134 ? -1.347 -0.486 17.580 1.00 95.38 134 LYS A N 1
ATOM 1070 C CA . LYS A 1 134 ? -1.928 0.685 18.237 1.00 95.38 134 LYS A CA 1
ATOM 1071 C C . LYS A 1 134 ? -0.895 1.346 19.147 1.00 95.38 134 LYS A C 1
ATOM 1073 O O . LYS A 1 134 ? -0.171 0.683 19.879 1.00 95.38 134 LYS A O 1
ATOM 1078 N N . GLY A 1 135 ? -0.857 2.675 19.099 1.00 94.12 135 GLY A N 1
ATOM 1079 C CA . GLY A 1 135 ? 0.102 3.480 19.858 1.00 94.12 135 GLY A CA 1
ATOM 1080 C C . GLY A 1 135 ? 1.393 3.805 19.105 1.00 94.12 135 GLY A C 1
ATOM 1081 O O . GLY A 1 135 ? 2.135 4.660 19.578 1.00 94.12 135 GLY A O 1
ATOM 1082 N N . MET A 1 136 ? 1.632 3.214 17.926 1.00 96.62 136 MET A N 1
ATOM 1083 C CA . MET A 1 136 ? 2.744 3.615 17.062 1.00 96.62 136 MET A CA 1
ATOM 1084 C C . MET A 1 136 ? 2.655 5.109 16.725 1.00 96.62 136 MET A C 1
ATOM 1086 O O . MET A 1 136 ? 1.594 5.627 16.356 1.00 96.62 136 MET A O 1
ATOM 1090 N N . SER A 1 137 ? 3.769 5.816 16.891 1.00 96.56 137 SER A N 1
ATOM 1091 C CA . SER A 1 137 ? 3.833 7.260 16.710 1.00 96.56 137 SER A CA 1
ATOM 1092 C C . SER A 1 137 ? 3.750 7.653 15.235 1.00 96.56 137 SER A C 1
ATOM 1094 O O . SER A 1 137 ? 4.126 6.899 14.338 1.00 96.56 137 SER A O 1
ATOM 1096 N N . LYS A 1 138 ? 3.327 8.896 14.966 1.00 95.75 138 LYS A N 1
ATOM 1097 C CA . LYS A 1 138 ? 3.345 9.448 13.602 1.00 95.75 138 LYS A CA 1
ATOM 1098 C C . LYS A 1 138 ? 4.744 9.367 12.979 1.00 95.75 138 LYS A C 1
ATOM 1100 O O . LYS A 1 138 ? 4.849 9.069 11.800 1.00 95.75 138 LYS A O 1
ATOM 1105 N N . LYS A 1 139 ? 5.796 9.598 13.775 1.00 97.44 139 LYS A N 1
ATOM 1106 C CA . LYS A 1 139 ? 7.192 9.523 13.328 1.00 97.44 139 LYS A CA 1
ATOM 1107 C C . LYS A 1 139 ? 7.559 8.113 12.859 1.00 97.44 139 LYS A C 1
ATOM 1109 O O . LYS A 1 139 ? 8.094 7.979 11.767 1.00 97.44 139 LYS A O 1
ATOM 1114 N N . GLU A 1 140 ? 7.226 7.086 13.639 1.00 97.12 140 GLU A N 1
ATOM 1115 C CA . GLU A 1 140 ? 7.465 5.690 13.245 1.00 97.12 140 GLU A CA 1
ATOM 1116 C C . GLU A 1 140 ? 6.714 5.335 11.954 1.00 97.12 140 GLU A C 1
ATOM 1118 O O . GLU A 1 140 ? 7.297 4.755 11.043 1.00 97.12 140 GLU A O 1
ATOM 1123 N N . ILE A 1 141 ? 5.448 5.748 11.819 1.00 97.56 141 ILE A N 1
ATOM 1124 C CA . ILE A 1 141 ? 4.674 5.517 10.588 1.00 97.56 141 ILE A CA 1
ATOM 1125 C C . ILE A 1 141 ? 5.302 6.262 9.396 1.00 97.56 141 ILE A C 1
ATOM 1127 O O . ILE A 1 141 ? 5.397 5.697 8.307 1.00 97.56 141 ILE A O 1
ATOM 1131 N N . THR A 1 142 ? 5.769 7.503 9.574 1.00 97.94 142 THR A N 1
ATOM 1132 C CA . THR A 1 142 ? 6.505 8.254 8.539 1.00 97.94 142 THR A CA 1
ATOM 1133 C C . THR A 1 142 ? 7.775 7.518 8.111 1.00 97.94 142 THR A C 1
ATOM 1135 O O . THR A 1 142 ? 8.021 7.381 6.916 1.00 97.94 142 THR A O 1
ATOM 1138 N N . GLU A 1 143 ? 8.561 7.007 9.060 1.00 96.44 143 GLU A N 1
ATOM 1139 C CA . GLU A 1 143 ? 9.800 6.270 8.780 1.00 96.44 143 GLU A CA 1
ATOM 1140 C C . GLU A 1 143 ? 9.533 4.956 8.030 1.00 96.44 143 GLU A C 1
ATOM 1142 O O . GLU A 1 143 ? 10.211 4.671 7.044 1.00 96.44 143 GLU A O 1
ATOM 1147 N N . LEU A 1 144 ? 8.511 4.195 8.439 1.00 95.44 144 LEU A N 1
ATOM 1148 C CA . LEU A 1 144 ? 8.123 2.935 7.795 1.00 95.44 144 LEU A CA 1
ATOM 1149 C C . LEU A 1 144 ? 7.581 3.146 6.379 1.00 95.44 144 LEU A C 1
ATOM 1151 O O . LEU A 1 144 ? 7.966 2.461 5.434 1.00 95.44 144 LEU A O 1
ATOM 1155 N N . THR A 1 145 ? 6.658 4.094 6.224 1.00 96.38 145 THR A N 1
ATOM 1156 C CA . THR A 1 145 ? 5.931 4.280 4.960 1.00 96.38 145 THR A CA 1
ATOM 1157 C C . THR A 1 145 ? 6.670 5.153 3.961 1.00 96.38 145 THR A C 1
ATOM 1159 O O . THR A 1 145 ? 6.326 5.111 2.777 1.00 96.38 145 THR A O 1
ATOM 1162 N N . GLN A 1 146 ? 7.622 5.965 4.436 1.00 96.62 146 GLN A N 1
ATOM 1163 C CA . GLN A 1 146 ? 8.298 7.034 3.694 1.00 96.62 146 GLN A CA 1
ATOM 1164 C C . GLN A 1 146 ? 7.328 8.074 3.102 1.00 96.62 146 GLN A C 1
ATOM 1166 O O . GLN A 1 146 ? 7.668 8.788 2.163 1.00 96.62 146 GLN A O 1
ATOM 1171 N N . CYS A 1 147 ? 6.108 8.161 3.643 1.00 98.12 147 CYS A N 1
ATOM 1172 C CA . CYS A 1 147 ? 5.096 9.137 3.247 1.00 98.12 147 CYS A CA 1
ATOM 1173 C C . CYS A 1 147 ? 5.102 10.344 4.188 1.00 98.12 147 CYS A C 1
ATOM 1175 O O . CYS A 1 147 ? 5.339 10.214 5.385 1.00 98.12 147 CYS A O 1
ATOM 1177 N N . THR A 1 148 ? 4.760 11.516 3.655 1.00 97.38 148 THR A N 1
ATOM 1178 C CA . THR A 1 148 ? 4.749 12.776 4.421 1.00 97.38 148 THR A CA 1
ATOM 1179 C C . THR A 1 148 ? 3.494 12.939 5.288 1.00 97.38 148 THR A C 1
ATOM 1181 O O . THR A 1 148 ? 3.540 13.520 6.377 1.00 97.38 148 THR A O 1
ATOM 1184 N N . TYR A 1 149 ? 2.354 12.435 4.813 1.00 98.31 149 TYR A N 1
ATOM 1185 C CA . TYR A 1 149 ? 1.055 12.614 5.454 1.00 98.31 149 TYR A CA 1
ATOM 1186 C C . TYR A 1 149 ? 0.381 11.271 5.726 1.00 98.31 149 TYR A C 1
ATOM 1188 O O . TYR A 1 149 ? 0.549 10.311 4.974 1.00 98.31 149 TYR A O 1
ATO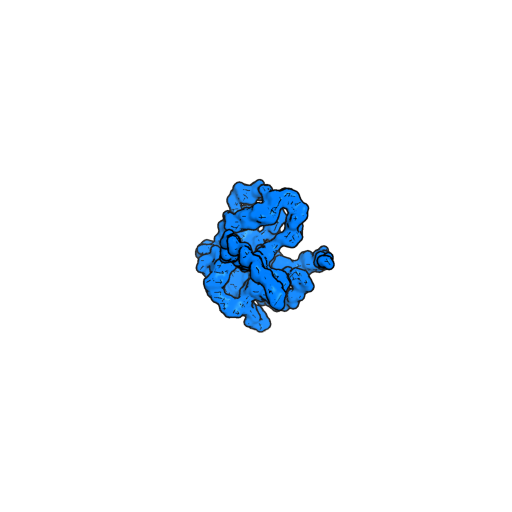M 1196 N N . HIS A 1 150 ? -0.421 11.230 6.793 1.00 98.31 150 HIS A N 1
ATOM 1197 C CA . HIS A 1 150 ? -1.108 10.027 7.261 1.00 98.31 150 HIS A CA 1
ATOM 1198 C C . HIS A 1 150 ? -2.524 10.388 7.706 1.00 98.31 150 HIS A C 1
ATOM 1200 O O . HIS A 1 150 ? -2.711 11.334 8.476 1.00 98.31 150 HIS A O 1
ATOM 1206 N N . LYS A 1 151 ? -3.510 9.611 7.260 1.00 97.88 151 LYS A N 1
ATOM 1207 C CA . LYS A 1 151 ? -4.910 9.713 7.674 1.00 97.88 151 LYS A CA 1
ATOM 1208 C C . LYS A 1 151 ? -5.338 8.381 8.270 1.00 97.88 151 LYS A C 1
ATOM 1210 O O . LYS A 1 151 ? -5.317 7.360 7.587 1.00 97.88 151 LYS A O 1
ATOM 1215 N N . LYS A 1 152 ? -5.729 8.399 9.545 1.00 97.94 152 LYS A N 1
ATOM 1216 C CA . LYS A 1 152 ? -6.317 7.230 10.203 1.00 97.94 152 LYS A CA 1
ATOM 1217 C C . LYS A 1 152 ? -7.679 6.942 9.577 1.00 97.94 152 LYS A C 1
ATOM 1219 O O . LYS A 1 152 ? -8.492 7.857 9.468 1.00 97.94 152 LYS A O 1
ATOM 1224 N N . ILE A 1 153 ? -7.912 5.694 9.190 1.00 97.69 153 ILE A N 1
ATOM 1225 C CA . ILE A 1 153 ? -9.174 5.246 8.581 1.00 97.69 153 ILE A CA 1
ATOM 1226 C C . ILE A 1 153 ? -9.977 4.316 9.494 1.00 97.69 153 ILE A C 1
ATOM 1228 O O . ILE A 1 153 ? -11.171 4.156 9.287 1.00 97.69 153 ILE A O 1
ATOM 1232 N N . GLY A 1 154 ? -9.361 3.767 10.546 1.00 97.69 154 GLY A N 1
ATOM 1233 C CA . GLY A 1 154 ? -10.087 3.019 11.569 1.00 97.69 154 GLY A CA 1
ATOM 1234 C C . GLY A 1 154 ? -9.183 2.240 12.516 1.00 97.69 154 GLY A C 1
ATOM 1235 O O . GLY A 1 154 ? -7.991 2.538 12.658 1.00 97.69 154 GLY A O 1
ATOM 1236 N N . ILE A 1 155 ? -9.781 1.283 13.219 1.00 97.44 155 ILE A N 1
ATOM 1237 C CA . ILE A 1 155 ? -9.160 0.428 14.237 1.00 97.44 155 ILE A CA 1
ATOM 1238 C C . ILE A 1 155 ? -9.678 -0.994 14.005 1.00 97.44 155 ILE A C 1
ATOM 1240 O O . ILE A 1 155 ? -10.814 -1.154 13.567 1.00 97.44 155 ILE A O 1
ATOM 1244 N N . SER A 1 156 ? -8.857 -2.005 14.274 1.00 95.62 156 SER A N 1
ATOM 1245 C CA . SER A 1 156 ? -9.285 -3.407 14.240 1.00 95.62 156 SER A CA 1
ATOM 1246 C C . SER A 1 156 ? -10.344 -3.702 15.308 1.00 95.62 156 SER A C 1
ATOM 1248 O O . SER A 1 156 ? -10.390 -3.027 16.338 1.00 95.62 156 SER A O 1
ATOM 1250 N N . HIS A 1 157 ? -11.180 -4.722 15.093 1.00 92.19 157 HIS A N 1
ATOM 1251 C CA . HIS A 1 157 ? -12.236 -5.097 16.045 1.00 92.19 157 HIS A CA 1
ATOM 1252 C C . HIS A 1 157 ? -11.691 -5.493 17.426 1.00 92.19 157 HIS A C 1
ATOM 1254 O O . HIS A 1 157 ? -12.265 -5.113 18.443 1.00 92.19 157 HIS A O 1
ATOM 1260 N N . ASP A 1 158 ? -10.531 -6.156 17.474 1.00 91.25 158 ASP A N 1
ATOM 1261 C CA . ASP A 1 158 ? -9.806 -6.469 18.717 1.00 91.25 158 ASP A CA 1
ATOM 1262 C C . ASP A 1 158 ? -9.161 -5.235 19.386 1.0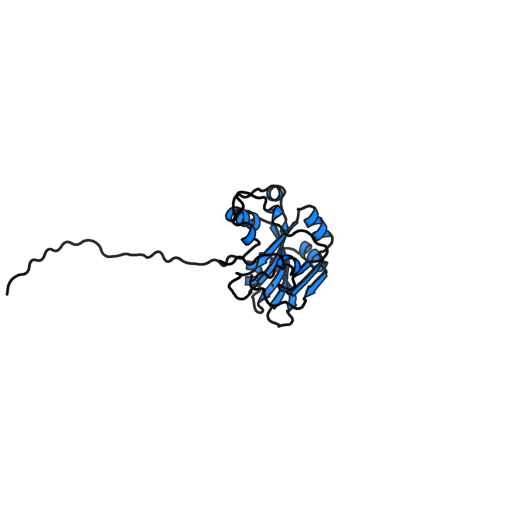0 91.25 158 ASP A C 1
ATOM 1264 O O . ASP A 1 158 ? -8.598 -5.316 20.477 1.00 91.25 158 ASP A O 1
ATOM 1268 N N . GLY A 1 159 ? -9.211 -4.071 18.735 1.00 94.69 159 GLY A N 1
ATOM 1269 C CA . GLY A 1 159 ? -8.660 -2.822 19.238 1.00 94.69 159 GLY A CA 1
ATOM 1270 C C . GLY A 1 159 ? -7.133 -2.752 19.264 1.00 94.69 159 GLY A C 1
ATOM 1271 O O . GLY A 1 159 ? -6.611 -1.751 19.766 1.00 94.69 159 GLY A O 1
ATOM 1272 N N . GLN A 1 160 ? -6.419 -3.760 18.751 1.00 94.75 160 GLN A N 1
ATOM 1273 C CA . GLN A 1 160 ? -4.958 -3.869 18.836 1.00 94.75 160 GLN A CA 1
ATOM 1274 C C . GLN A 1 160 ? -4.220 -3.084 17.747 1.00 94.75 160 GLN A C 1
ATOM 1276 O O . GLN A 1 160 ? -3.064 -2.705 17.938 1.00 94.75 160 GLN A O 1
ATOM 1281 N N . TYR A 1 161 ? -4.891 -2.758 16.640 1.00 97.00 161 TYR A N 1
ATOM 1282 C CA . TYR A 1 161 ? -4.275 -2.126 15.480 1.00 97.00 161 TYR A CA 1
ATOM 1283 C C . TYR A 1 161 ? -5.041 -0.893 15.012 1.00 97.00 161 TYR A C 1
ATOM 1285 O O . TYR A 1 161 ? -6.252 -0.767 15.173 1.00 97.00 161 TYR A O 1
ATOM 1293 N N . SER A 1 162 ? -4.318 0.060 14.433 1.00 98.19 162 SER A N 1
ATOM 1294 C CA . SER A 1 162 ? -4.877 1.219 13.740 1.00 98.19 162 SER A CA 1
ATOM 1295 C C . SER A 1 162 ? -4.546 1.148 12.256 1.00 98.19 162 SER A C 1
ATOM 1297 O O . SER A 1 162 ? -3.412 0.852 11.885 1.00 98.19 162 SER A O 1
ATOM 1299 N N . TYR A 1 163 ? -5.525 1.484 11.422 1.00 98.38 163 TYR A N 1
ATOM 1300 C CA . TYR A 1 163 ? -5.371 1.503 9.973 1.00 98.38 163 TYR A CA 1
ATOM 1301 C C . TYR A 1 163 ? -5.179 2.924 9.473 1.00 98.38 163 TYR A C 1
ATOM 1303 O O . TYR A 1 163 ? -5.865 3.851 9.923 1.00 98.38 163 TYR A O 1
ATOM 1311 N N . TYR A 1 164 ? -4.268 3.091 8.521 1.00 98.50 164 TYR A N 1
ATOM 1312 C CA . TYR A 1 164 ? -3.976 4.374 7.899 1.00 98.50 164 TYR A CA 1
ATOM 1313 C C . TYR A 1 164 ? -3.883 4.234 6.386 1.00 98.50 164 TYR A C 1
ATOM 1315 O O . TYR A 1 164 ? -3.309 3.272 5.873 1.00 98.50 164 TYR A O 1
ATOM 1323 N N . ILE A 1 165 ? -4.358 5.269 5.696 1.00 98.50 165 ILE A N 1
ATOM 1324 C CA . ILE A 1 165 ? -3.816 5.618 4.387 1.00 98.50 165 ILE A CA 1
ATOM 1325 C C . ILE A 1 165 ? -2.712 6.656 4.586 1.00 98.50 165 ILE A C 1
ATOM 1327 O O . ILE A 1 165 ? -2.883 7.625 5.334 1.00 98.50 165 ILE A O 1
ATOM 1331 N N . SER A 1 166 ? -1.575 6.457 3.933 1.00 98.62 166 SER A N 1
ATOM 1332 C CA . SER A 1 166 ? -0.476 7.426 3.914 1.00 98.62 166 SER A CA 1
ATOM 1333 C C . SER A 1 166 ? -0.221 7.883 2.491 1.00 98.62 166 SER A C 1
ATOM 1335 O O . SER A 1 166 ? -0.435 7.125 1.551 1.00 98.62 166 SER A O 1
ATOM 1337 N N . TYR A 1 167 ? 0.200 9.126 2.307 1.00 98.56 167 TYR A N 1
ATOM 1338 C CA . TYR A 1 167 ? 0.354 9.703 0.976 1.00 98.56 167 TYR A CA 1
ATOM 1339 C C . TYR A 1 167 ? 1.448 10.761 0.951 1.00 98.56 167 TYR A C 1
ATOM 1341 O O . TYR A 1 167 ? 1.705 11.459 1.936 1.00 98.56 167 TYR A O 1
ATOM 1349 N N . GLN A 1 168 ? 2.098 10.876 -0.204 1.00 96.75 168 GLN A N 1
ATOM 1350 C CA . GLN A 1 168 ? 3.170 11.841 -0.405 1.00 96.75 168 GLN A CA 1
ATOM 1351 C C . GLN A 1 168 ? 2.640 13.242 -0.731 1.00 96.75 168 GLN A C 1
ATOM 1353 O O . GLN A 1 168 ? 3.249 14.237 -0.351 1.00 96.75 168 GLN A O 1
ATOM 1358 N N . ASN A 1 169 ? 1.500 13.333 -1.421 1.00 96.06 169 ASN A N 1
ATOM 1359 C CA . ASN A 1 169 ? 0.882 14.594 -1.828 1.00 96.06 169 ASN A CA 1
ATOM 1360 C C . ASN A 1 169 ? -0.649 14.476 -1.920 1.00 96.06 169 ASN A C 1
ATOM 1362 O O . ASN A 1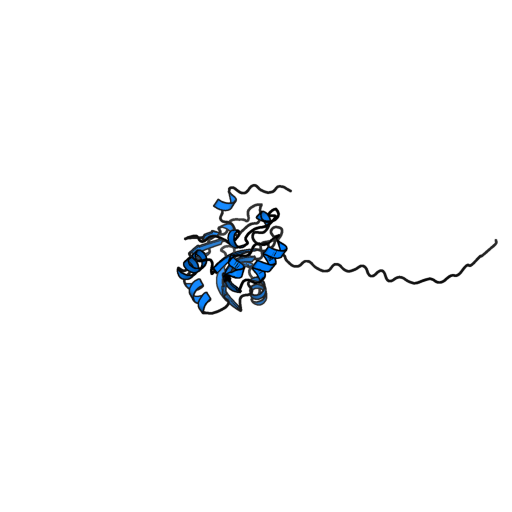 169 ? -1.205 13.375 -1.958 1.00 96.06 169 ASN A O 1
ATOM 1366 N N . ASP A 1 170 ? -1.323 15.623 -2.002 1.00 95.31 170 ASP A N 1
ATOM 1367 C CA . ASP A 1 170 ? -2.788 15.699 -2.050 1.00 95.31 170 ASP A CA 1
ATOM 1368 C C . ASP A 1 170 ? -3.407 15.095 -3.316 1.00 95.31 170 ASP A C 1
ATOM 1370 O O . ASP A 1 170 ? -4.583 14.735 -3.310 1.00 95.31 170 ASP A O 1
ATOM 1374 N N . THR A 1 171 ? -2.651 14.966 -4.409 1.00 95.38 171 THR A N 1
ATOM 1375 C CA . THR A 1 171 ? -3.154 14.306 -5.619 1.00 95.38 171 THR A CA 1
ATOM 1376 C C . THR A 1 171 ? -3.365 12.825 -5.357 1.00 95.38 171 THR A C 1
ATOM 1378 O O . THR A 1 171 ? -4.470 12.332 -5.555 1.00 95.38 171 THR A O 1
ATOM 1381 N N . PHE A 1 172 ? -2.357 12.132 -4.823 1.00 96.94 172 PHE A N 1
ATOM 1382 C CA . PHE A 1 172 ? -2.494 10.708 -4.519 1.00 96.94 172 PHE A CA 1
ATOM 1383 C C . PHE A 1 172 ? -3.430 10.444 -3.330 1.00 96.94 172 PHE A C 1
ATOM 1385 O O . PHE A 1 172 ? -4.116 9.427 -3.299 1.00 96.94 172 PHE A O 1
ATOM 1392 N N . LYS A 1 173 ? -3.543 11.393 -2.388 1.00 97.69 173 LYS A N 1
ATOM 1393 C CA . LYS A 1 173 ? -4.577 11.364 -1.341 1.00 97.69 173 LYS A CA 1
ATOM 1394 C C . LYS A 1 173 ? -5.977 11.196 -1.931 1.00 97.69 173 LYS A C 1
ATOM 1396 O O . LYS A 1 173 ? -6.727 10.351 -1.457 1.00 97.69 173 LYS A O 1
ATOM 1401 N N . ARG A 1 174 ? -6.328 12.004 -2.940 1.00 97.25 174 ARG A N 1
ATOM 1402 C CA . ARG A 1 174 ? -7.657 11.959 -3.572 1.00 97.25 174 ARG A CA 1
ATOM 1403 C C . ARG A 1 174 ? -7.924 10.615 -4.237 1.00 97.25 174 ARG A C 1
ATOM 1405 O O . ARG A 1 174 ? -9.044 10.133 -4.154 1.00 97.25 174 ARG A O 1
ATOM 1412 N N . GLU A 1 175 ? -6.901 10.006 -4.828 1.00 97.31 175 GLU A N 1
ATOM 1413 C CA . GLU A 1 175 ? -7.011 8.663 -5.401 1.00 97.31 175 GLU A CA 1
ATOM 1414 C C . GLU A 1 175 ? -7.280 7.604 -4.329 1.00 97.31 175 GLU A C 1
ATOM 1416 O O . GLU A 1 175 ? -8.212 6.817 -4.460 1.00 97.31 175 GLU A O 1
ATOM 1421 N N . LEU A 1 176 ? -6.541 7.637 -3.215 1.00 97.50 176 LEU A N 1
ATOM 1422 C CA . LEU A 1 176 ? -6.774 6.726 -2.091 1.00 97.50 176 LEU A CA 1
ATOM 1423 C C . LEU A 1 176 ? -8.144 6.933 -1.430 1.00 97.50 176 LEU A C 1
ATOM 1425 O O . LEU A 1 176 ? -8.738 5.975 -0.949 1.00 97.50 176 LEU A O 1
ATOM 1429 N N . GLU A 1 177 ? -8.660 8.163 -1.400 1.00 95.88 177 GLU A N 1
ATOM 1430 C CA . GLU A 1 177 ? -10.000 8.470 -0.878 1.00 95.88 177 GLU A CA 1
ATOM 1431 C C . GLU A 1 177 ? -11.137 8.020 -1.808 1.00 95.88 177 GLU A C 1
ATOM 1433 O O . GLU A 1 177 ? -12.278 7.939 -1.358 1.00 95.88 177 GLU A O 1
ATOM 1438 N N . GLN A 1 178 ? -10.841 7.720 -3.075 1.00 97.06 178 GLN A N 1
ATOM 1439 C CA . GLN A 1 178 ? -11.786 7.116 -4.019 1.00 97.06 178 GLN A CA 1
ATOM 1440 C C . GLN A 1 178 ? -11.746 5.584 -4.006 1.00 97.06 178 GLN A C 1
ATOM 1442 O O . GLN A 1 178 ? -12.639 4.951 -4.567 1.00 97.06 178 GLN A O 1
ATOM 1447 N N . CYS A 1 179 ? -10.737 4.976 -3.378 1.00 97.19 179 CYS A N 1
ATOM 1448 C CA . CYS A 1 179 ? -10.751 3.545 -3.113 1.00 97.19 179 CYS A CA 1
ATOM 1449 C C . CYS A 1 179 ? -11.895 3.210 -2.145 1.00 97.19 179 CYS A C 1
ATOM 1451 O O . CYS A 1 179 ? -12.100 3.901 -1.144 1.00 97.19 179 CYS A O 1
ATOM 1453 N N . HIS A 1 180 ? -12.602 2.110 -2.394 1.00 97.38 180 HIS A N 1
ATOM 1454 C CA . HIS A 1 180 ? -13.521 1.554 -1.407 1.00 97.38 180 HIS A CA 1
ATOM 1455 C C . HIS A 1 180 ? -12.699 0.702 -0.446 1.00 97.38 180 HIS A C 1
ATOM 1457 O O . HIS A 1 180 ? -12.226 -0.358 -0.841 1.00 97.38 180 HIS A O 1
ATOM 1463 N N . ILE A 1 181 ? -12.479 1.181 0.778 1.00 97.69 181 ILE A N 1
ATOM 1464 C CA . ILE A 1 181 ? -11.677 0.487 1.792 1.00 97.69 181 ILE A CA 1
ATOM 1465 C C . ILE A 1 181 ? -12.581 0.112 2.959 1.00 97.69 181 ILE A C 1
ATOM 1467 O O . ILE A 1 181 ? -13.203 0.974 3.578 1.00 97.69 181 ILE A O 1
ATOM 1471 N N . GLU A 1 182 ? -12.598 -1.172 3.281 1.00 97.81 182 GLU A N 1
ATOM 1472 C CA . GLU A 1 182 ? -13.354 -1.763 4.371 1.00 97.81 182 GLU A CA 1
ATOM 1473 C C . GLU A 1 182 ? -12.385 -2.446 5.343 1.00 97.81 182 GLU A C 1
ATOM 1475 O O . GLU A 1 182 ? -11.517 -3.229 4.946 1.00 97.81 182 GLU A O 1
ATOM 1480 N N . ILE A 1 183 ? -12.526 -2.130 6.630 1.00 97.44 183 ILE A N 1
ATOM 1481 C CA . ILE A 1 183 ? -11.842 -2.856 7.701 1.00 97.44 183 ILE A CA 1
ATOM 1482 C C . ILE A 1 183 ? -12.738 -4.029 8.074 1.00 97.44 183 ILE A C 1
ATOM 1484 O O . ILE A 1 183 ? -13.879 -3.825 8.483 1.00 97.44 183 ILE A O 1
ATOM 1488 N N . ILE A 1 184 ? -12.207 -5.236 7.931 1.00 96.06 184 ILE A N 1
ATOM 1489 C CA . ILE A 1 184 ? -12.910 -6.490 8.206 1.00 96.06 184 ILE A CA 1
ATOM 1490 C C . ILE A 1 184 ? -12.312 -7.175 9.437 1.00 96.06 184 ILE A C 1
ATOM 1492 O O . ILE A 1 184 ? -11.255 -6.780 9.942 1.00 96.06 184 ILE A O 1
ATOM 1496 N N . ASP A 1 185 ? -12.995 -8.206 9.932 1.00 93.25 185 ASP A N 1
ATOM 1497 C CA . ASP A 1 185 ? -12.431 -9.080 10.956 1.00 93.25 185 ASP A CA 1
ATOM 1498 C C . ASP A 1 185 ? -11.136 -9.725 10.471 1.00 93.25 185 ASP A C 1
ATOM 1500 O O . ASP A 1 185 ? -11.046 -10.222 9.346 1.00 93.25 185 ASP A O 1
ATOM 1504 N N . ARG A 1 186 ? -10.126 -9.686 11.342 1.00 90.62 186 ARG A N 1
ATOM 1505 C CA . ARG A 1 186 ? -8.819 -10.268 11.067 1.00 90.62 186 ARG A CA 1
ATOM 1506 C C . ARG A 1 186 ? -8.851 -11.751 11.417 1.00 90.62 186 ARG A C 1
ATOM 1508 O O . ARG A 1 186 ? -9.302 -12.106 12.505 1.00 90.62 186 ARG A O 1
ATOM 1515 N N . LEU A 1 187 ? -8.346 -12.600 10.529 1.00 87.56 187 LEU A N 1
ATOM 1516 C CA . LEU A 1 187 ? -8.045 -13.988 10.882 1.00 87.56 187 LEU A CA 1
ATOM 1517 C C . LEU A 1 187 ? -6.794 -14.049 11.763 1.00 87.56 187 LEU A C 1
ATOM 1519 O O . LEU A 1 187 ? -5.915 -13.191 11.663 1.00 87.56 187 LEU A O 1
ATOM 1523 N N . GLU A 1 188 ? -6.710 -15.065 12.620 1.00 81.00 188 GLU A N 1
ATOM 1524 C CA . GLU A 1 188 ? -5.463 -15.362 13.329 1.00 81.00 188 GLU A CA 1
ATOM 1525 C C . GLU A 1 188 ? -4.343 -15.621 12.321 1.00 81.00 188 GLU A C 1
ATOM 1527 O O . GLU A 1 188 ? -4.590 -16.186 11.255 1.00 81.00 188 GLU A O 1
ATOM 1532 N N . GLU A 1 189 ? -3.132 -15.162 12.637 1.00 73.38 189 GLU A N 1
ATOM 1533 C CA . GLU A 1 189 ? -1.959 -15.367 11.788 1.00 73.38 189 GLU A CA 1
ATOM 1534 C C . GLU A 1 189 ? -1.794 -16.862 11.497 1.00 73.38 189 GLU A C 1
ATOM 1536 O O . GLU A 1 189 ? -1.937 -17.699 12.387 1.00 73.38 189 GLU A O 1
ATOM 1541 N N . ASN A 1 190 ? -1.543 -17.208 10.234 1.00 68.19 190 ASN A N 1
ATOM 1542 C CA . ASN A 1 190 ? -1.215 -18.587 9.895 1.00 68.19 190 ASN A CA 1
ATOM 1543 C C . ASN A 1 190 ? 0.183 -18.949 10.418 1.00 68.19 190 ASN A C 1
ATOM 1545 O O . ASN A 1 190 ? 0.989 -18.066 10.710 1.00 68.19 190 ASN A O 1
ATOM 1549 N N . ASP A 1 191 ? 0.502 -20.243 10.450 1.00 67.31 191 ASP A N 1
ATOM 1550 C CA . ASP A 1 191 ? 1.805 -20.744 10.922 1.00 67.31 191 ASP A CA 1
ATOM 1551 C C . ASP A 1 191 ? 3.008 -20.144 10.159 1.00 67.31 191 ASP A C 1
ATOM 1553 O O . ASP A 1 191 ? 4.132 -20.151 10.655 1.00 67.31 191 ASP A O 1
ATOM 1557 N N . ASN A 1 192 ? 2.774 -19.578 8.968 1.00 66.88 192 ASN A N 1
ATOM 1558 C CA . ASN A 1 192 ? 3.794 -18.945 8.132 1.00 66.88 192 ASN A CA 1
ATOM 1559 C C . ASN A 1 192 ? 3.984 -17.436 8.413 1.00 66.88 192 ASN A C 1
ATOM 1561 O O . ASN A 1 192 ? 4.859 -16.822 7.802 1.00 66.88 192 ASN A O 1
ATOM 1565 N N . GLY A 1 193 ? 3.158 -16.813 9.267 1.00 71.88 193 GLY A N 1
ATOM 1566 C CA . GLY A 1 193 ? 3.238 -15.400 9.678 1.00 71.88 193 GLY A CA 1
ATOM 1567 C C . GLY A 1 193 ? 2.927 -14.357 8.588 1.00 71.88 193 GLY A C 1
ATOM 1568 O O . GLY A 1 193 ? 3.099 -13.152 8.797 1.00 71.88 193 GLY A O 1
ATOM 1569 N N . PHE A 1 194 ? 2.504 -14.775 7.390 1.00 78.69 194 PHE A N 1
ATOM 1570 C CA . PHE A 1 194 ? 2.224 -13.857 6.281 1.00 78.69 194 PHE A CA 1
ATOM 1571 C C . PHE A 1 194 ? 0.816 -13.282 6.388 1.00 78.69 194 PHE A C 1
ATOM 1573 O O . PHE A 1 194 ? -0.162 -14.021 6.290 1.00 78.69 194 PHE A O 1
ATOM 1580 N N . VAL A 1 195 ? 0.713 -11.953 6.478 1.00 80.12 195 VAL A N 1
ATOM 1581 C CA . VAL A 1 195 ? -0.587 -11.261 6.548 1.00 80.12 195 VAL A CA 1
ATOM 1582 C C . VAL A 1 195 ? -0.966 -10.521 5.267 1.00 80.12 195 VAL A C 1
ATOM 1584 O O . VAL A 1 195 ? -2.117 -10.130 5.089 1.00 80.12 195 VAL A O 1
ATOM 1587 N N . LEU A 1 196 ? -0.006 -10.349 4.354 1.00 82.75 196 LEU A N 1
ATOM 1588 C CA . LEU A 1 196 ? -0.172 -9.684 3.055 1.00 82.75 196 LEU A CA 1
ATOM 1589 C C . LEU A 1 196 ? -0.381 -10.671 1.899 1.00 82.75 196 LEU A C 1
ATOM 1591 O O . LEU A 1 196 ? -0.091 -10.360 0.748 1.00 82.75 196 LEU A O 1
ATOM 1595 N N . LYS A 1 197 ? -0.916 -11.856 2.201 1.00 82.88 197 LYS A N 1
ATOM 1596 C CA . LYS A 1 197 ? -1.407 -12.817 1.210 1.00 82.88 197 LYS A CA 1
ATOM 1597 C C . LYS A 1 197 ? -2.887 -13.083 1.450 1.00 82.88 197 LYS A C 1
ATOM 1599 O O . LYS A 1 197 ? -3.315 -13.191 2.598 1.00 82.88 197 LYS A O 1
ATOM 1604 N N . GLU A 1 198 ? -3.659 -13.173 0.371 1.00 79.06 198 GLU A N 1
ATOM 1605 C CA . GLU A 1 198 ? -5.064 -13.575 0.466 1.00 79.06 198 GLU A CA 1
ATOM 1606 C C . GLU A 1 198 ? -5.134 -15.038 0.909 1.00 79.06 198 GLU A C 1
ATOM 1608 O O . GLU A 1 198 ? -4.279 -15.846 0.533 1.00 79.06 198 GLU A O 1
ATOM 1613 N N . LYS A 1 199 ? -6.164 -15.418 1.669 1.00 77.12 199 LYS A N 1
ATOM 1614 C CA . LYS A 1 199 ? -6.294 -16.793 2.174 1.00 77.12 199 LYS A CA 1
ATOM 1615 C C . LYS A 1 199 ? -6.192 -17.855 1.072 1.00 77.12 199 LYS A C 1
ATOM 1617 O O . LYS A 1 199 ? -5.455 -18.826 1.217 1.00 77.12 199 LYS A O 1
ATOM 1622 N N . LYS A 1 200 ? -6.867 -17.640 -0.058 1.00 75.75 200 LYS A N 1
ATOM 1623 C CA . LYS A 1 200 ? -6.832 -18.551 -1.218 1.00 75.75 200 LYS A CA 1
ATOM 1624 C C . LYS A 1 200 ? -5.427 -18.726 -1.817 1.00 75.75 200 LYS A C 1
ATOM 1626 O O . LYS A 1 200 ? -5.119 -19.780 -2.364 1.00 75.75 200 LYS A O 1
ATOM 1631 N N . ASP A 1 201 ? -4.582 -17.697 -1.711 1.00 70.12 201 ASP A N 1
ATOM 1632 C CA . ASP A 1 201 ? -3.211 -17.721 -2.227 1.00 70.12 201 ASP A CA 1
ATOM 1633 C C . ASP A 1 201 ? -2.295 -18.523 -1.278 1.00 70.12 201 ASP A C 1
ATOM 1635 O O . ASP A 1 201 ? -1.237 -18.997 -1.689 1.00 70.12 201 ASP A O 1
ATOM 1639 N N . LEU A 1 202 ? -2.715 -18.700 -0.017 1.00 67.19 202 LEU A N 1
ATOM 1640 C CA . LEU A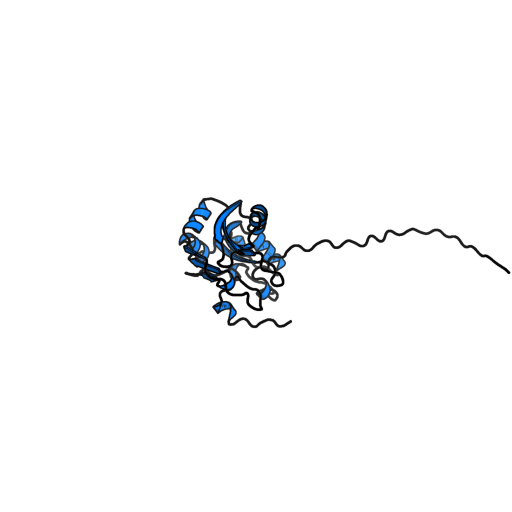 1 202 ? -1.997 -19.442 1.020 1.00 67.19 202 LEU A CA 1
ATOM 1641 C C . LEU A 1 202 ? -2.367 -20.929 1.089 1.00 67.19 202 LEU A C 1
ATOM 1643 O O . LEU A 1 202 ? -1.523 -21.739 1.466 1.00 67.19 202 LEU A O 1
ATOM 1647 N N . GLU A 1 203 ? -3.588 -21.299 0.692 1.00 60.81 203 GLU A N 1
ATOM 1648 C CA . GLU A 1 203 ? -4.091 -22.686 0.716 1.00 60.81 203 GLU A CA 1
ATOM 1649 C C . GLU A 1 203 ? -3.253 -23.668 -0.133 1.00 60.81 203 GLU A C 1
ATOM 1651 O O . GLU A 1 203 ? -3.346 -24.875 0.066 1.00 60.81 203 GLU A O 1
ATOM 1656 N N . ASN A 1 204 ? -2.393 -23.162 -1.027 1.00 54.22 204 ASN A N 1
ATOM 1657 C CA . ASN A 1 204 ? -1.509 -23.960 -1.888 1.00 54.22 204 ASN A CA 1
ATOM 1658 C C . ASN A 1 204 ? -0.005 -23.734 -1.635 1.00 54.22 204 ASN A C 1
ATOM 1660 O O . ASN A 1 204 ? 0.822 -24.224 -2.403 1.00 54.22 204 ASN A O 1
ATOM 1664 N N . THR A 1 205 ? 0.375 -22.972 -0.605 1.00 53.50 205 THR A N 1
ATOM 1665 C CA . THR A 1 205 ? 1.792 -22.806 -0.237 1.00 53.50 205 THR A CA 1
ATOM 1666 C C . THR A 1 205 ? 2.192 -23.854 0.790 1.00 53.50 205 THR A C 1
ATOM 1668 O O . THR A 1 205 ? 1.720 -23.818 1.924 1.00 53.50 205 THR A O 1
ATOM 1671 N N . GLU A 1 206 ? 3.077 -24.774 0.399 1.00 47.53 206 GLU A N 1
ATOM 1672 C CA . GLU A 1 206 ? 3.722 -25.695 1.334 1.00 47.53 206 GLU A CA 1
ATOM 1673 C C . GLU A 1 206 ? 4.504 -24.898 2.388 1.00 47.53 206 GLU A C 1
ATOM 1675 O O . GLU A 1 206 ? 5.221 -23.945 2.071 1.00 47.53 206 GLU A O 1
ATOM 1680 N N . VAL A 1 207 ? 4.332 -25.277 3.654 1.00 46.59 207 VAL A N 1
ATOM 1681 C CA . VAL A 1 207 ? 5.145 -24.770 4.760 1.00 46.59 207 VAL A CA 1
ATOM 1682 C C . VAL A 1 207 ? 6.571 -25.244 4.500 1.00 46.59 207 VAL A C 1
ATOM 1684 O O . VAL A 1 207 ? 6.822 -26.450 4.459 1.00 46.59 207 VAL A O 1
ATOM 1687 N N . PHE A 1 208 ? 7.501 -24.314 4.281 1.00 41.38 208 PHE A N 1
ATOM 1688 C CA . PHE A 1 208 ? 8.920 -24.653 4.281 1.00 41.38 208 PHE A CA 1
ATOM 1689 C C . PHE A 1 208 ? 9.270 -25.099 5.704 1.00 41.38 208 PHE A C 1
ATOM 1691 O O . PHE A 1 208 ? 9.419 -24.270 6.596 1.00 41.38 208 PHE A O 1
ATOM 1698 N N . ASN A 1 209 ? 9.316 -26.412 5.924 1.00 35.22 209 ASN A N 1
ATOM 1699 C CA . ASN A 1 209 ? 9.893 -26.976 7.135 1.00 35.22 209 ASN A CA 1
ATOM 1700 C C . ASN A 1 209 ? 11.417 -26.834 7.023 1.00 35.22 209 ASN A C 1
ATOM 1702 O O . ASN A 1 209 ? 12.003 -27.392 6.091 1.00 35.22 209 ASN A O 1
ATOM 1706 N N . ASP A 1 210 ? 12.014 -26.070 7.941 1.00 36.25 210 ASP A N 1
ATOM 1707 C CA . ASP A 1 210 ? 13.468 -26.008 8.159 1.00 36.25 210 ASP A CA 1
ATOM 1708 C C . ASP A 1 210 ? 14.050 -27.377 8.567 1.00 36.25 210 ASP A C 1
ATOM 1710 O O . ASP A 1 210 ? 13.391 -28.110 9.349 1.00 36.25 210 ASP A O 1
#

Secondary structure (DSSP, 8-state):
----------------------------B-STTTTTT-SSB-GGGSSBPP-S-EEETTTTEEEE--HHHHHHHHTTSEEEEEEE--TTS---EEEEEEEE--HHHHT--BSSHHHHHHHHHTSEEEEEEEEEETT--HHHHHHHH--SEEEEEEE-TTSSEEEEEEESSHHHHHHHHHSEEEE-PPPPPPTT---SS-HHHHTT------